Protein AF-A0A7Y3KVQ7-F1 (afdb_monomer_lite)

Structure (mmCIF, N/CA/C/O backbone):
data_AF-A0A7Y3KVQ7-F1
#
_entry.id   AF-A0A7Y3KVQ7-F1
#
loop_
_atom_site.group_PDB
_atom_site.id
_atom_site.type_symbol
_atom_site.label_atom_id
_atom_site.label_alt_id
_atom_site.label_comp_id
_atom_site.label_asym_id
_atom_site.label_entity_id
_atom_site.label_seq_id
_atom_site.pdbx_PDB_ins_code
_atom_site.Cartn_x
_atom_site.Cartn_y
_atom_site.Cartn_z
_atom_site.occupancy
_atom_site.B_iso_or_equiv
_atom_site.auth_seq_id
_atom_site.auth_comp_id
_atom_site.auth_asym_id
_atom_site.auth_atom_id
_atom_site.pdbx_PDB_model_num
ATOM 1 N N . MET A 1 1 ? 6.309 -4.904 17.776 1.00 77.06 1 MET A N 1
ATOM 2 C CA . MET A 1 1 ? 6.418 -4.646 16.329 1.00 77.06 1 MET A CA 1
ATOM 3 C C . MET A 1 1 ? 5.094 -5.042 15.694 1.00 77.06 1 MET A C 1
ATOM 5 O O . MET A 1 1 ? 4.730 -6.206 15.811 1.00 77.06 1 MET A O 1
ATOM 9 N N . LYS A 1 2 ? 4.323 -4.086 15.156 1.00 82.62 2 LYS A N 1
ATOM 10 C CA . LYS A 1 2 ? 3.100 -4.377 14.380 1.00 82.62 2 LYS A CA 1
ATOM 11 C C . LYS A 1 2 ? 3.536 -4.953 13.027 1.00 82.62 2 LYS A C 1
ATOM 13 O O . LYS A 1 2 ? 4.523 -4.478 12.476 1.00 82.62 2 LYS A O 1
ATOM 18 N N . LEU A 1 3 ? 2.857 -5.993 12.542 1.00 87.56 3 LEU A N 1
ATOM 19 C CA . LEU A 1 3 ? 3.237 -6.727 11.323 1.00 87.56 3 LEU A CA 1
ATOM 20 C C . LEU A 1 3 ? 2.065 -6.965 10.360 1.00 87.56 3 LEU A C 1
ATOM 22 O O . LEU A 1 3 ? 2.254 -7.565 9.309 1.00 87.56 3 LEU A O 1
ATOM 26 N N . GLU A 1 4 ? 0.880 -6.473 10.705 1.00 90.81 4 GLU A N 1
ATOM 27 C CA . GLU A 1 4 ? -0.331 -6.538 9.887 1.00 90.81 4 GLU A CA 1
ATOM 28 C C . GLU A 1 4 ? -0.887 -5.126 9.768 1.00 90.81 4 GLU A C 1
ATOM 30 O O . GLU A 1 4 ? -0.954 -4.424 10.780 1.00 90.81 4 GLU A O 1
ATOM 35 N N . PHE A 1 5 ? -1.239 -4.697 8.560 1.00 87.88 5 PHE A N 1
ATOM 36 C CA . PHE A 1 5 ? -1.610 -3.314 8.260 1.00 87.88 5 PHE A CA 1
ATOM 37 C C . PHE A 1 5 ? -2.801 -3.262 7.312 1.00 87.88 5 PHE A C 1
ATOM 39 O O . PHE A 1 5 ? -2.836 -3.994 6.327 1.00 87.88 5 PHE A O 1
ATOM 46 N N . ASP A 1 6 ? -3.733 -2.352 7.581 1.00 81.50 6 ASP A N 1
ATOM 47 C CA . ASP A 1 6 ? -4.828 -2.065 6.658 1.00 81.50 6 ASP A CA 1
ATOM 48 C C . ASP A 1 6 ? -4.343 -1.157 5.509 1.00 81.50 6 ASP A C 1
ATOM 50 O O . ASP A 1 6 ? -3.391 -0.388 5.686 1.00 81.50 6 ASP A O 1
ATOM 54 N N . PRO A 1 7 ? -5.010 -1.155 4.340 1.00 73.12 7 PRO A N 1
ATOM 55 C CA . PRO A 1 7 ? -4.642 -0.276 3.225 1.00 73.12 7 PRO A CA 1
ATOM 56 C C . PRO A 1 7 ? -4.696 1.226 3.553 1.00 73.12 7 PRO A C 1
ATOM 58 O O . PRO A 1 7 ? -4.077 2.017 2.856 1.00 73.12 7 PRO A O 1
ATOM 61 N N . GLU A 1 8 ? -5.432 1.623 4.598 1.00 78.12 8 GLU A N 1
ATOM 62 C CA . GLU A 1 8 ? -5.558 3.018 5.056 1.00 78.12 8 GLU A CA 1
ATOM 63 C C . GLU A 1 8 ? -4.512 3.402 6.130 1.00 78.12 8 GLU A C 1
ATOM 65 O O . GLU A 1 8 ? -4.502 4.536 6.614 1.00 78.12 8 GLU A O 1
ATOM 70 N N . ASP A 1 9 ? -3.615 2.485 6.523 1.00 82.19 9 ASP A N 1
ATOM 71 C CA . ASP A 1 9 ? -2.583 2.701 7.554 1.00 82.19 9 ASP A CA 1
ATOM 72 C C . ASP A 1 9 ? -1.388 3.560 7.064 1.00 82.19 9 ASP A C 1
ATOM 74 O O . ASP A 1 9 ? -0.227 3.303 7.399 1.00 82.19 9 ASP A O 1
ATOM 78 N N . ASP A 1 10 ? -1.657 4.643 6.332 1.00 80.75 10 ASP A N 1
ATOM 79 C CA . ASP A 1 10 ? -0.669 5.493 5.642 1.00 80.75 10 ASP A CA 1
ATOM 80 C C . ASP A 1 10 ? 0.404 6.110 6.558 1.00 80.75 10 ASP A C 1
ATOM 82 O O . ASP A 1 10 ? 1.477 6.502 6.103 1.00 80.75 10 ASP A O 1
ATOM 86 N N . GLN A 1 11 ? 0.134 6.218 7.863 1.00 85.75 11 GLN A N 1
ATOM 87 C CA . GLN A 1 11 ? 1.108 6.694 8.857 1.00 85.75 11 GLN A CA 1
ATOM 88 C C . GLN A 1 11 ? 1.735 5.559 9.670 1.00 85.75 11 GLN A C 1
ATOM 90 O O . GLN A 1 11 ? 2.915 5.624 10.019 1.00 85.75 11 GLN A O 1
ATOM 95 N N . ALA A 1 12 ? 0.959 4.522 9.992 1.00 87.62 12 ALA A N 1
ATOM 96 C CA . ALA A 1 12 ? 1.409 3.446 10.866 1.00 87.62 12 ALA A CA 1
ATOM 97 C C . ALA A 1 12 ? 2.353 2.475 10.143 1.00 87.62 12 ALA A C 1
ATOM 99 O O . ALA A 1 12 ? 3.323 2.004 10.749 1.00 87.62 12 ALA A O 1
ATOM 100 N N . PHE A 1 13 ? 2.098 2.200 8.859 1.00 92.00 13 PHE A N 1
ATOM 101 C CA . PHE A 1 13 ? 2.938 1.314 8.061 1.00 92.00 13 PHE A CA 1
ATOM 102 C C . PHE A 1 13 ? 4.348 1.885 7.835 1.00 92.00 13 PHE A C 1
ATOM 104 O O . PHE A 1 13 ? 5.299 1.193 8.199 1.00 92.00 13 PHE A O 1
ATOM 111 N N . PRO A 1 14 ? 4.551 3.133 7.353 1.00 92.06 14 PRO A N 1
ATOM 112 C CA . PRO A 1 14 ? 5.903 3.650 7.119 1.00 92.06 14 PRO A CA 1
ATOM 113 C C . PRO A 1 14 ? 6.777 3.678 8.377 1.00 92.06 14 PRO A C 1
ATOM 115 O O . PRO A 1 14 ? 7.952 3.318 8.314 1.00 92.06 14 PRO A O 1
ATOM 118 N N . ALA A 1 15 ? 6.204 4.050 9.527 1.00 91.88 15 ALA A N 1
ATOM 119 C CA . ALA A 1 15 ? 6.917 4.042 10.803 1.00 91.88 15 ALA A CA 1
ATOM 120 C C . ALA A 1 15 ? 7.324 2.617 11.216 1.00 91.88 15 ALA A C 1
ATOM 122 O O . ALA A 1 15 ? 8.488 2.369 11.523 1.00 91.88 15 ALA A O 1
ATOM 123 N N . SER A 1 16 ? 6.390 1.663 11.149 1.00 93.62 16 SER A N 1
ATOM 124 C CA . SER A 1 16 ? 6.667 0.268 11.514 1.00 93.62 16 SER A CA 1
ATOM 125 C C . SER A 1 16 ? 7.643 -0.399 10.543 1.00 93.62 16 SER A C 1
ATOM 127 O O . SER A 1 16 ? 8.499 -1.169 10.966 1.00 93.62 16 SER A O 1
ATOM 129 N N . ARG A 1 17 ? 7.559 -0.083 9.244 1.00 95.12 17 ARG A N 1
ATOM 130 C CA . ARG A 1 17 ? 8.484 -0.571 8.216 1.00 95.12 17 ARG A CA 1
ATOM 131 C C . ARG A 1 17 ? 9.921 -0.176 8.539 1.00 95.12 17 ARG A C 1
ATOM 133 O O . ARG A 1 17 ? 10.800 -1.016 8.408 1.00 95.12 17 ARG A O 1
ATOM 140 N N . LEU A 1 18 ? 10.169 1.056 8.992 1.00 94.56 18 LEU A N 1
ATOM 141 C CA . LEU A 1 18 ? 11.512 1.475 9.409 1.00 94.56 18 LEU A CA 1
ATOM 142 C C . LEU A 1 18 ? 12.030 0.633 10.582 1.00 94.56 18 LEU A C 1
ATOM 144 O O . LEU A 1 18 ? 13.131 0.100 10.498 1.00 94.56 18 LEU A O 1
ATOM 148 N N . GLU A 1 19 ? 11.217 0.434 11.624 1.00 95.25 19 GLU A N 1
ATOM 149 C CA . GLU A 1 19 ? 11.597 -0.395 12.780 1.00 95.25 19 GLU A CA 1
ATOM 150 C C . GLU A 1 19 ? 11.902 -1.850 12.385 1.00 95.25 19 GLU A C 1
ATOM 152 O O . GLU A 1 19 ? 12.874 -2.442 12.858 1.00 95.25 19 GLU A O 1
ATOM 157 N N . ILE A 1 20 ? 11.086 -2.425 11.496 1.00 95.94 20 ILE A N 1
ATOM 158 C CA . ILE A 1 20 ? 11.260 -3.786 10.976 1.00 95.94 20 ILE A CA 1
ATOM 159 C C . ILE A 1 20 ? 12.565 -3.901 10.184 1.00 95.94 20 ILE A C 1
ATOM 161 O O . ILE A 1 20 ? 13.321 -4.852 10.383 1.00 95.94 20 ILE A O 1
ATOM 165 N N . LEU A 1 21 ? 12.836 -2.945 9.293 1.00 97.12 21 LEU A N 1
ATOM 166 C CA . LEU A 1 21 ? 14.032 -2.953 8.454 1.00 97.12 21 LEU A CA 1
ATOM 167 C C . LEU A 1 21 ? 15.308 -2.726 9.271 1.00 97.12 21 LEU A C 1
ATOM 169 O O . LEU A 1 21 ? 16.321 -3.362 8.988 1.00 97.12 21 LEU A O 1
ATOM 173 N N . ASP A 1 22 ? 15.256 -1.901 10.318 1.00 96.25 22 ASP A N 1
ATOM 174 C CA . ASP A 1 22 ? 16.368 -1.737 11.258 1.00 96.25 22 ASP A CA 1
ATOM 175 C C . ASP A 1 22 ? 16.648 -3.041 12.025 1.00 96.25 22 ASP A C 1
ATOM 177 O O . ASP A 1 22 ? 17.806 -3.450 12.160 1.00 96.25 22 ASP A O 1
ATOM 181 N N . ALA A 1 23 ? 15.599 -3.736 12.482 1.00 95.75 23 ALA A N 1
ATOM 182 C CA . ALA A 1 23 ? 15.731 -5.032 13.146 1.00 95.75 23 ALA A CA 1
ATOM 183 C C . ALA A 1 23 ? 16.299 -6.109 12.204 1.00 95.75 23 ALA A C 1
ATOM 185 O O . ALA A 1 23 ? 17.211 -6.845 12.587 1.00 95.75 23 ALA A O 1
ATOM 186 N N . PHE A 1 24 ? 15.805 -6.166 10.965 1.00 97.19 24 PHE A N 1
ATOM 187 C CA . PHE A 1 24 ? 16.315 -7.056 9.925 1.00 97.19 24 PHE A CA 1
ATOM 188 C C . PHE A 1 24 ? 17.785 -6.767 9.600 1.00 97.19 24 PHE A C 1
ATOM 190 O O . PHE A 1 24 ? 18.602 -7.683 9.597 1.00 97.19 24 PHE A O 1
ATOM 197 N N . SER A 1 25 ? 18.150 -5.497 9.402 1.00 97.19 25 SER A N 1
ATOM 198 C CA . SER A 1 25 ? 19.525 -5.087 9.098 1.00 97.19 25 SER A CA 1
ATOM 199 C C . SER A 1 25 ? 20.490 -5.465 10.227 1.00 97.19 25 SER A C 1
ATOM 201 O O . SER A 1 25 ? 21.563 -6.016 9.976 1.00 97.19 25 SER A O 1
ATOM 203 N N . ALA A 1 26 ? 20.096 -5.249 11.488 1.00 96.00 26 ALA A N 1
ATOM 204 C CA . ALA A 1 26 ? 20.890 -5.649 12.647 1.00 96.00 26 ALA A CA 1
ATOM 205 C C . ALA A 1 26 ? 21.073 -7.174 12.738 1.00 96.00 26 ALA A C 1
ATOM 207 O O . ALA A 1 26 ? 22.175 -7.642 13.033 1.00 96.00 26 ALA A O 1
ATOM 208 N N . TRP A 1 27 ? 20.016 -7.945 12.463 1.00 97.38 27 TRP A N 1
ATOM 209 C CA . TRP A 1 27 ? 20.088 -9.404 12.401 1.00 97.38 27 T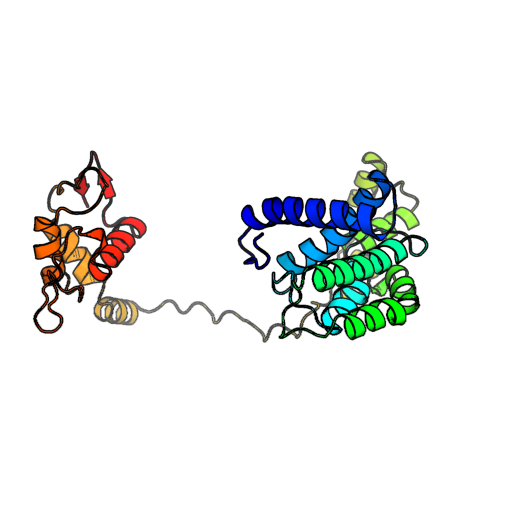RP A CA 1
ATOM 210 C C . TRP A 1 27 ? 21.008 -9.880 11.269 1.00 97.38 27 TRP A C 1
ATOM 212 O O . TRP A 1 27 ? 21.884 -10.708 11.510 1.00 97.38 27 TRP A O 1
ATOM 222 N N . PHE A 1 28 ? 20.875 -9.306 10.072 1.00 96.88 28 PHE A N 1
ATOM 223 C CA . PHE A 1 28 ? 21.635 -9.686 8.880 1.00 96.88 28 PHE A CA 1
ATOM 224 C C . PHE A 1 28 ? 23.141 -9.435 9.045 1.00 96.88 28 PHE A C 1
ATOM 226 O O . PHE A 1 28 ? 23.947 -10.311 8.745 1.00 96.88 28 PHE A O 1
ATOM 233 N N . VAL A 1 29 ? 23.536 -8.300 9.641 1.00 96.00 29 VAL A N 1
ATOM 234 C CA . VAL A 1 29 ? 24.946 -8.030 10.002 1.00 96.00 29 VAL A CA 1
ATOM 235 C C . VAL A 1 29 ? 25.515 -9.119 10.914 1.00 96.00 29 VAL A C 1
ATOM 237 O O . VAL A 1 29 ? 26.665 -9.529 10.757 1.00 96.00 29 VAL A O 1
ATOM 240 N N . GLY A 1 30 ? 24.725 -9.577 11.888 1.00 92.31 30 GLY A N 1
ATOM 241 C CA . GLY A 1 30 ? 25.137 -10.628 12.813 1.00 92.31 30 GLY A CA 1
ATOM 242 C C . GLY A 1 30 ? 25.211 -12.008 12.160 1.00 92.31 30 GLY A C 1
ATOM 243 O O . GLY A 1 30 ? 26.131 -12.763 12.465 1.00 92.31 30 GLY A O 1
ATOM 244 N N . HIS A 1 31 ? 24.260 -12.317 11.278 1.00 90.62 31 HIS A N 1
ATOM 245 C CA . HIS A 1 31 ? 24.112 -13.623 10.641 1.00 90.62 31 HIS A CA 1
ATOM 246 C C . HIS A 1 31 ? 25.133 -13.857 9.522 1.00 90.62 31 HIS A C 1
ATOM 248 O O . HIS A 1 31 ? 25.812 -14.878 9.528 1.00 90.62 31 HIS A O 1
ATOM 254 N N . ASP A 1 32 ? 25.285 -12.892 8.612 1.00 88.56 32 ASP A N 1
ATOM 255 C CA . ASP A 1 32 ? 26.128 -13.017 7.414 1.00 88.56 32 ASP A CA 1
ATOM 256 C C . ASP A 1 32 ? 27.499 -12.330 7.564 1.00 88.56 32 ASP A C 1
ATOM 258 O O . ASP A 1 32 ? 28.296 -12.287 6.628 1.00 88.56 32 ASP A O 1
ATOM 262 N N . HIS A 1 33 ? 27.805 -11.797 8.755 1.00 86.38 33 HIS A N 1
ATOM 263 C CA . HIS A 1 33 ? 29.078 -11.134 9.077 1.00 86.38 33 HIS A CA 1
ATOM 264 C C . HIS A 1 33 ? 29.474 -10.028 8.080 1.00 86.38 33 HIS A C 1
ATOM 266 O O . HIS A 1 33 ? 30.649 -9.843 7.751 1.00 86.38 33 HIS A O 1
ATOM 272 N N . CYS A 1 34 ? 28.485 -9.271 7.605 1.00 90.50 34 CYS A N 1
ATOM 273 C CA . CYS A 1 34 ? 28.653 -8.257 6.572 1.00 90.50 34 CYS A CA 1
ATOM 274 C C . CYS A 1 34 ? 28.778 -6.829 7.141 1.00 90.50 34 CYS A C 1
ATOM 276 O O . CYS A 1 34 ? 28.665 -6.579 8.345 1.00 90.50 34 CYS A O 1
ATOM 278 N N . THR A 1 35 ? 29.044 -5.855 6.266 1.00 94.12 35 THR A N 1
ATOM 279 C CA . THR A 1 35 ? 29.095 -4.441 6.663 1.00 94.12 35 THR A CA 1
ATOM 280 C C . THR A 1 35 ? 27.688 -3.870 6.846 1.00 94.12 35 THR A C 1
ATOM 282 O O . THR A 1 35 ? 26.732 -4.285 6.192 1.00 94.12 35 THR A O 1
ATOM 285 N N . LYS A 1 36 ? 27.563 -2.839 7.692 1.00 91.81 36 LYS A N 1
ATOM 286 C CA . LYS A 1 36 ? 26.288 -2.125 7.881 1.00 91.81 36 LYS A CA 1
ATOM 287 C C . LYS A 1 36 ? 25.757 -1.501 6.589 1.00 91.81 36 LYS A C 1
ATOM 289 O O . LYS A 1 36 ? 24.548 -1.413 6.423 1.00 91.81 36 LYS A O 1
ATOM 294 N N . ASP A 1 37 ? 26.636 -1.060 5.693 1.00 92.88 37 ASP A N 1
ATOM 295 C CA . ASP A 1 37 ? 26.216 -0.443 4.432 1.00 92.88 37 ASP A CA 1
ATOM 296 C C . ASP A 1 37 ? 25.662 -1.480 3.454 1.00 92.88 37 ASP A C 1
ATOM 298 O O . ASP A 1 37 ? 24.630 -1.231 2.836 1.00 92.88 37 ASP A O 1
ATOM 302 N N . HIS A 1 38 ? 26.264 -2.672 3.385 1.00 92.56 38 HIS A N 1
ATOM 303 C CA . HIS A 1 38 ? 25.689 -3.776 2.619 1.00 92.56 38 HIS A CA 1
ATOM 304 C C . HIS A 1 38 ? 24.322 -4.188 3.187 1.00 92.56 38 HIS A C 1
ATOM 306 O O . HIS A 1 38 ? 23.345 -4.268 2.448 1.00 92.56 38 HIS A O 1
ATOM 312 N N . ALA A 1 39 ? 24.218 -4.325 4.512 1.00 95.00 39 ALA A N 1
ATOM 313 C CA . ALA A 1 39 ? 22.961 -4.655 5.180 1.00 95.00 39 ALA A CA 1
ATOM 314 C C . ALA A 1 39 ? 21.845 -3.624 4.946 1.00 95.00 39 ALA A C 1
ATOM 316 O O . ALA A 1 39 ? 20.671 -3.986 4.916 1.00 95.00 39 ALA A O 1
ATOM 317 N N . LYS A 1 40 ? 22.185 -2.339 4.782 1.00 93.50 40 LYS A N 1
ATOM 318 C CA . LYS A 1 40 ? 21.216 -1.297 4.408 1.00 93.50 40 LYS A CA 1
ATOM 319 C C . LYS A 1 40 ? 20.716 -1.450 2.975 1.00 93.50 40 LYS A C 1
ATOM 321 O O . LYS A 1 40 ? 19.539 -1.201 2.746 1.00 93.50 40 LYS A O 1
ATOM 326 N N . GLY A 1 41 ? 21.583 -1.846 2.039 1.00 93.25 41 GLY A N 1
ATOM 327 C CA . GLY A 1 41 ? 21.188 -2.151 0.660 1.00 93.25 41 GLY A CA 1
ATOM 328 C C . GLY A 1 41 ? 20.153 -3.273 0.621 1.00 93.25 41 GLY A C 1
ATOM 329 O O . GLY A 1 41 ? 19.034 -3.054 0.171 1.00 93.25 41 GLY A O 1
ATOM 330 N N . VAL A 1 42 ? 20.478 -4.407 1.252 1.00 96.12 42 VAL A N 1
ATOM 331 C CA . VAL A 1 42 ? 19.583 -5.575 1.352 1.00 96.12 42 VAL A CA 1
ATOM 332 C C . VAL A 1 42 ? 18.264 -5.222 2.057 1.00 96.12 42 VAL A C 1
ATOM 334 O O . VAL A 1 42 ? 17.186 -5.619 1.621 1.00 96.12 42 VAL A O 1
ATOM 337 N N . ALA A 1 43 ? 18.310 -4.423 3.131 1.00 96.94 43 ALA A N 1
ATOM 338 C CA . ALA A 1 43 ? 17.098 -3.930 3.792 1.00 96.94 43 ALA A CA 1
ATOM 339 C C . ALA A 1 43 ? 16.263 -3.000 2.888 1.00 96.94 43 ALA A C 1
ATOM 341 O O . ALA A 1 43 ? 15.038 -2.980 2.995 1.00 96.94 43 ALA A O 1
ATOM 342 N N . GLY A 1 44 ? 16.901 -2.249 1.988 1.00 95.94 44 GLY A N 1
ATOM 343 C CA . GLY A 1 44 ? 16.227 -1.450 0.968 1.00 95.94 44 GLY A CA 1
ATOM 344 C C . GLY A 1 44 ? 15.386 -2.311 0.025 1.00 95.94 44 GLY A C 1
ATOM 345 O O . GLY A 1 44 ? 14.204 -2.015 -0.164 1.00 95.94 44 GLY A O 1
ATOM 346 N N . ASP A 1 45 ? 15.954 -3.409 -0.479 1.00 96.31 45 ASP A N 1
ATOM 347 C CA . ASP A 1 45 ? 15.259 -4.353 -1.365 1.00 96.31 45 ASP A CA 1
ATOM 348 C C . ASP A 1 45 ? 14.087 -5.047 -0.660 1.00 96.31 45 ASP A C 1
ATOM 350 O O . ASP A 1 45 ? 12.987 -5.147 -1.209 1.00 96.31 45 ASP A O 1
ATOM 354 N N . ILE A 1 46 ? 14.264 -5.435 0.607 1.00 97.94 46 ILE A N 1
ATOM 355 C CA . ILE A 1 46 ? 13.157 -5.941 1.433 1.00 97.94 46 ILE A CA 1
ATOM 356 C C . ILE A 1 46 ? 12.097 -4.882 1.665 1.00 97.94 46 ILE A C 1
ATOM 358 O O . ILE A 1 46 ? 10.903 -5.176 1.640 1.00 97.94 46 ILE A O 1
ATOM 362 N N . GLY A 1 47 ? 12.507 -3.631 1.830 1.00 97.06 47 GLY A N 1
ATOM 363 C CA . GLY A 1 47 ? 11.586 -2.520 1.930 1.00 97.06 47 GLY A CA 1
ATOM 364 C C . GLY A 1 47 ? 10.606 -2.451 0.754 1.00 97.06 47 GLY A C 1
ATOM 365 O O . GLY A 1 47 ? 9.446 -2.095 0.983 1.00 97.06 47 GLY A O 1
ATOM 366 N N . LEU A 1 48 ? 11.033 -2.794 -0.465 1.00 96.19 48 LEU A N 1
ATOM 367 C CA . LEU A 1 48 ? 10.161 -2.858 -1.645 1.00 96.19 48 LEU A CA 1
ATOM 368 C C . LEU A 1 48 ? 9.148 -4.005 -1.531 1.00 96.19 48 LEU A C 1
ATOM 370 O O . LEU A 1 48 ? 7.964 -3.800 -1.789 1.00 96.19 48 LEU A O 1
ATOM 374 N N . ALA A 1 49 ? 9.581 -5.180 -1.068 1.00 97.19 49 ALA A N 1
ATOM 375 C CA . ALA A 1 49 ? 8.700 -6.327 -0.850 1.00 97.19 49 ALA A CA 1
ATOM 376 C C . ALA A 1 49 ? 7.635 -6.050 0.225 1.00 97.19 49 ALA A C 1
ATOM 378 O O . ALA A 1 49 ? 6.473 -6.419 0.059 1.00 97.19 49 ALA A O 1
ATOM 379 N N . LEU A 1 50 ? 8.003 -5.362 1.314 1.00 97.06 50 LEU A N 1
ATOM 380 C CA . LEU A 1 50 ? 7.056 -4.977 2.367 1.00 97.06 50 LEU A CA 1
ATOM 381 C C . LEU A 1 50 ? 6.047 -3.933 1.876 1.00 97.06 50 LEU A C 1
ATOM 383 O O . LEU A 1 50 ? 4.869 -4.007 2.216 1.00 97.06 50 LEU A O 1
ATOM 387 N N . GLU A 1 51 ? 6.494 -2.970 1.068 1.00 94.75 51 GLU A N 1
ATOM 388 C CA . GLU A 1 51 ? 5.611 -1.972 0.458 1.00 94.75 51 GLU A CA 1
ATOM 389 C C . GLU A 1 51 ? 4.652 -2.614 -0.544 1.00 94.75 51 GLU A C 1
ATOM 391 O O . GLU A 1 51 ? 3.462 -2.310 -0.530 1.00 94.75 51 GLU A O 1
ATOM 396 N N . TRP A 1 52 ? 5.133 -3.556 -1.357 1.00 95.12 52 TRP A N 1
ATOM 397 C CA . TRP A 1 52 ? 4.278 -4.367 -2.216 1.00 95.12 52 TRP A CA 1
ATOM 398 C C . TRP A 1 52 ? 3.213 -5.119 -1.411 1.00 95.12 52 TRP A C 1
ATOM 400 O O . TRP A 1 52 ? 2.031 -5.048 -1.749 1.00 95.12 52 TRP A O 1
ATOM 410 N N . LYS A 1 53 ? 3.621 -5.780 -0.319 1.00 93.75 53 LYS A N 1
ATOM 411 C CA . LYS A 1 53 ? 2.720 -6.515 0.575 1.00 93.75 53 LYS A CA 1
ATOM 412 C C . LYS A 1 53 ? 1.590 -5.640 1.112 1.00 93.75 53 LYS A C 1
ATOM 414 O O . LYS A 1 53 ? 0.440 -6.063 1.114 1.00 93.75 53 LYS A O 1
ATOM 419 N N . TRP A 1 54 ? 1.920 -4.426 1.543 1.00 92.69 54 TRP A N 1
ATOM 420 C CA . TRP A 1 54 ? 0.951 -3.479 2.091 1.00 92.69 54 TRP A CA 1
ATOM 421 C C . TRP A 1 54 ? 0.073 -2.815 1.027 1.00 92.69 54 TRP A C 1
ATOM 423 O O . TRP A 1 54 ? -1.145 -2.806 1.159 1.00 92.69 54 TRP A O 1
ATOM 433 N N . ALA A 1 55 ? 0.667 -2.282 -0.040 1.00 87.25 55 ALA A N 1
ATOM 434 C CA . ALA A 1 55 ? -0.056 -1.448 -0.999 1.00 87.25 55 ALA A CA 1
ATOM 435 C C . ALA A 1 55 ? -0.785 -2.242 -2.100 1.00 87.25 55 ALA A C 1
ATOM 437 O O . ALA A 1 55 ? -1.675 -1.697 -2.754 1.00 87.25 55 ALA A O 1
ATOM 438 N N . TYR A 1 56 ? -0.395 -3.496 -2.354 1.00 85.75 56 TYR A N 1
ATOM 439 C CA . TYR A 1 56 ? -0.906 -4.290 -3.481 1.00 85.75 56 TYR A CA 1
ATOM 440 C C . TYR A 1 56 ? -1.400 -5.692 -3.097 1.00 85.75 56 TYR A C 1
ATOM 442 O O . TYR A 1 56 ? -1.968 -6.365 -3.956 1.00 85.75 56 TYR A O 1
ATOM 450 N N . GLN A 1 57 ? -1.180 -6.139 -1.859 1.00 88.69 57 GLN A N 1
ATOM 451 C CA . GLN A 1 57 ? -1.595 -7.457 -1.369 1.00 88.69 57 GLN A CA 1
ATOM 452 C C . GLN A 1 57 ? -2.363 -7.331 -0.042 1.00 88.69 57 GLN A C 1
ATOM 454 O O . GLN A 1 57 ? -3.214 -6.458 0.104 1.00 88.69 57 GLN A O 1
ATOM 459 N N . ASP A 1 58 ? -2.114 -8.242 0.894 1.00 86.31 58 ASP A N 1
ATOM 460 C CA . ASP A 1 58 ? -2.886 -8.481 2.112 1.00 86.31 58 ASP A CA 1
ATOM 461 C C . ASP A 1 58 ? -2.480 -7.621 3.324 1.00 86.31 58 ASP A C 1
ATOM 463 O O . ASP A 1 58 ? -3.162 -7.662 4.346 1.00 86.31 58 ASP A O 1
ATOM 467 N N . GLY A 1 59 ? -1.372 -6.876 3.250 1.00 88.25 59 GLY A N 1
ATOM 468 C CA . GLY A 1 59 ? -0.841 -6.102 4.377 1.00 88.25 59 GLY A CA 1
ATOM 469 C C . GLY A 1 59 ? -0.282 -6.928 5.542 1.00 88.25 59 GLY A C 1
ATOM 470 O O . GLY A 1 59 ? 0.153 -6.349 6.541 1.00 88.25 59 GLY A O 1
ATOM 471 N N . ASN A 1 60 ? -0.227 -8.256 5.421 1.00 92.75 60 ASN A N 1
ATOM 472 C CA . ASN A 1 60 ? 0.330 -9.178 6.399 1.00 92.75 60 ASN A CA 1
ATOM 473 C C . ASN A 1 60 ? 1.795 -9.516 6.066 1.00 92.75 60 ASN A C 1
ATOM 475 O O . ASN A 1 60 ? 2.135 -10.274 5.147 1.00 92.75 60 ASN A O 1
ATOM 479 N N . LEU A 1 61 ? 2.710 -8.957 6.857 1.00 94.56 61 LEU A N 1
ATOM 480 C CA . LEU A 1 61 ? 4.147 -9.081 6.621 1.00 94.56 61 LEU A CA 1
ATOM 481 C C . LEU A 1 61 ? 4.717 -10.441 7.060 1.00 94.56 61 LEU A C 1
ATOM 483 O O . LEU A 1 61 ? 5.843 -10.767 6.678 1.00 94.56 61 LEU A O 1
ATOM 487 N N . THR A 1 62 ? 3.960 -11.246 7.814 1.00 93.25 62 THR A N 1
ATOM 488 C CA . THR A 1 62 ? 4.384 -12.566 8.315 1.00 93.25 62 THR A CA 1
ATOM 489 C C . THR A 1 62 ? 3.757 -13.743 7.580 1.00 93.25 62 THR A C 1
ATOM 491 O O . THR A 1 62 ? 4.285 -14.854 7.646 1.00 93.25 62 THR A O 1
ATOM 494 N N . TRP A 1 63 ? 2.654 -13.526 6.867 1.00 94.00 63 TRP A N 1
ATOM 495 C CA . TRP A 1 63 ? 1.983 -14.561 6.091 1.00 94.00 63 TRP A CA 1
ATOM 496 C C . TRP A 1 63 ? 2.505 -14.599 4.651 1.00 94.00 63 TRP A C 1
ATOM 498 O O . TRP A 1 63 ? 2.338 -13.661 3.874 1.00 94.00 63 TRP A O 1
ATOM 508 N N . TRP A 1 64 ? 3.179 -15.686 4.276 1.00 96.88 64 TRP A N 1
ATOM 509 C CA . TRP A 1 64 ? 3.778 -15.852 2.952 1.00 96.88 64 TRP A CA 1
ATOM 510 C C . TRP A 1 64 ? 3.417 -17.203 2.350 1.00 96.88 64 TRP A C 1
ATOM 512 O O . TRP A 1 64 ? 3.385 -18.223 3.035 1.00 96.88 64 TRP A O 1
ATOM 522 N N . GLN A 1 65 ? 3.170 -17.196 1.046 1.00 93.56 65 GLN A N 1
ATOM 523 C CA . GLN A 1 65 ? 2.946 -18.380 0.231 1.00 93.56 65 GLN A CA 1
ATOM 524 C C . GLN A 1 65 ? 3.884 -18.332 -0.974 1.00 93.56 65 GLN A C 1
ATOM 526 O O . GLN A 1 65 ? 4.373 -17.267 -1.350 1.00 93.56 65 GLN A O 1
ATOM 531 N N . VAL A 1 66 ? 4.104 -19.481 -1.612 1.00 94.44 66 VAL A N 1
ATOM 532 C CA . VAL A 1 66 ? 4.912 -19.559 -2.843 1.00 94.44 66 VAL A CA 1
ATOM 533 C C . VAL A 1 66 ? 4.311 -18.696 -3.957 1.00 94.44 66 VAL A C 1
ATOM 535 O O . VAL A 1 66 ? 5.053 -18.034 -4.674 1.00 94.44 66 VAL A O 1
ATOM 538 N N . SER A 1 67 ? 2.980 -18.618 -4.044 1.00 92.31 67 SER A N 1
ATOM 539 C CA . SER A 1 67 ? 2.273 -17.706 -4.953 1.00 92.31 67 SER A CA 1
ATOM 540 C C . SER A 1 67 ? 2.681 -16.247 -4.745 1.00 92.31 67 SER A C 1
ATOM 542 O O . SER A 1 67 ? 2.941 -15.554 -5.717 1.00 92.31 67 SER A O 1
ATOM 544 N N . HIS A 1 68 ? 2.844 -15.790 -3.500 1.00 95.75 68 HIS A N 1
ATOM 545 C CA . HIS A 1 68 ? 3.309 -14.427 -3.224 1.00 95.75 68 HIS A CA 1
ATOM 546 C C . HIS A 1 68 ? 4.746 -14.190 -3.699 1.00 95.75 68 HIS A C 1
ATOM 548 O O . HIS A 1 68 ? 5.054 -13.106 -4.184 1.00 95.75 68 HIS A O 1
ATOM 554 N N . VAL A 1 69 ? 5.625 -15.189 -3.578 1.00 97.25 69 VAL A N 1
ATOM 555 C CA . VAL A 1 69 ? 7.001 -15.098 -4.094 1.00 97.25 69 VAL A CA 1
ATOM 556 C C . VAL A 1 69 ? 6.984 -14.978 -5.619 1.00 97.25 69 VAL A C 1
ATOM 558 O O . VAL A 1 69 ? 7.644 -14.100 -6.172 1.00 97.25 69 VAL A O 1
ATOM 561 N N . MET A 1 70 ? 6.188 -15.816 -6.289 1.00 95.00 70 MET A N 1
ATOM 562 C CA . MET A 1 70 ? 6.014 -15.779 -7.742 1.00 95.00 70 MET A CA 1
ATOM 563 C C . MET A 1 70 ? 5.427 -14.446 -8.210 1.00 95.00 70 MET A C 1
ATOM 565 O O . MET A 1 70 ? 5.985 -13.826 -9.107 1.00 95.00 70 MET A O 1
ATOM 569 N N . ASP A 1 71 ? 4.353 -13.970 -7.583 1.00 94.44 71 ASP A N 1
ATOM 570 C CA . ASP A 1 71 ? 3.697 -12.714 -7.950 1.00 94.44 71 ASP A CA 1
ATOM 571 C C . ASP A 1 71 ? 4.624 -11.510 -7.740 1.00 94.44 71 ASP A C 1
ATOM 573 O O . ASP A 1 71 ? 4.692 -10.609 -8.579 1.00 94.44 71 ASP A O 1
ATOM 577 N N . TYR A 1 72 ? 5.378 -11.484 -6.639 1.00 96.31 72 TYR A N 1
ATOM 578 C CA . TYR A 1 72 ? 6.333 -10.411 -6.386 1.00 96.31 72 TYR A CA 1
ATOM 579 C C . TYR A 1 72 ? 7.454 -10.401 -7.432 1.00 96.31 72 TYR A C 1
ATOM 581 O O . TYR A 1 72 ? 7.675 -9.380 -8.088 1.00 96.31 72 TYR A O 1
ATOM 589 N N . LEU A 1 73 ? 8.134 -11.537 -7.624 1.00 95.94 73 LEU A N 1
ATOM 590 C CA . LEU A 1 73 ? 9.309 -11.622 -8.491 1.00 95.94 73 LEU A CA 1
ATOM 591 C C . LEU A 1 73 ? 8.951 -11.602 -9.979 1.00 95.94 73 LEU A C 1
ATOM 593 O O . LEU A 1 73 ? 9.613 -10.917 -10.746 1.00 95.94 73 LEU A O 1
ATOM 597 N N . LEU A 1 74 ? 7.920 -12.321 -10.417 1.00 95.00 74 LEU A N 1
ATOM 598 C CA . LEU A 1 74 ? 7.637 -12.510 -11.844 1.00 95.00 74 LEU A CA 1
ATOM 599 C C . LEU A 1 74 ? 6.631 -11.513 -12.419 1.00 95.00 74 LEU A C 1
ATOM 601 O O . LEU A 1 74 ? 6.594 -11.357 -13.642 1.00 95.00 74 LEU A O 1
ATOM 605 N N . GLU A 1 75 ? 5.843 -10.841 -11.575 1.00 91.00 75 GLU A N 1
ATOM 606 C CA . GLU A 1 75 ? 4.793 -9.919 -12.021 1.00 91.00 75 GLU A CA 1
ATOM 607 C C . GLU A 1 75 ? 5.028 -8.486 -11.529 1.00 91.00 75 GLU A C 1
ATOM 609 O O . GLU A 1 75 ? 5.116 -7.559 -12.339 1.00 91.00 75 GLU A O 1
ATOM 614 N N . TRP A 1 76 ? 5.169 -8.261 -10.219 1.00 93.75 76 TRP A N 1
ATOM 615 C CA . TRP A 1 76 ? 5.289 -6.899 -9.689 1.00 93.75 76 TRP A CA 1
ATOM 616 C C . TRP A 1 76 ? 6.654 -6.265 -9.980 1.00 93.75 76 TRP A C 1
ATOM 618 O O . TRP A 1 76 ? 6.698 -5.151 -10.513 1.00 93.75 76 TRP A O 1
ATOM 628 N N . CYS A 1 77 ? 7.757 -6.963 -9.692 1.00 93.38 77 CYS A N 1
ATOM 629 C CA . CYS A 1 77 ? 9.114 -6.453 -9.909 1.00 93.38 77 CYS A CA 1
ATOM 630 C C . CYS A 1 77 ? 9.370 -6.051 -11.379 1.00 93.38 77 CYS A C 1
ATOM 632 O O . CYS A 1 77 ? 9.716 -4.888 -11.610 1.00 93.38 77 CYS A O 1
ATOM 634 N N . PRO A 1 78 ? 9.115 -6.903 -12.396 1.00 91.44 78 PRO A N 1
ATOM 635 C CA . PRO A 1 78 ? 9.309 -6.557 -13.808 1.00 91.44 78 PRO A CA 1
ATOM 636 C C . PRO A 1 78 ? 8.487 -5.352 -14.253 1.00 91.44 78 PRO A C 1
ATOM 638 O O . PRO A 1 78 ? 8.959 -4.515 -15.036 1.00 91.44 78 PRO A O 1
ATOM 641 N N . ARG A 1 79 ? 7.269 -5.241 -13.709 1.00 88.94 79 ARG A N 1
ATOM 642 C CA . ARG A 1 79 ? 6.318 -4.178 -14.022 1.00 88.94 79 ARG A CA 1
ATOM 643 C C . ARG A 1 79 ? 6.688 -2.840 -13.388 1.00 88.94 79 ARG A C 1
ATOM 645 O O . ARG A 1 79 ? 6.419 -1.802 -13.998 1.00 88.94 79 ARG A O 1
ATOM 652 N N . LYS A 1 80 ? 7.236 -2.841 -12.169 1.00 87.50 80 LYS A N 1
ATOM 653 C CA . LYS A 1 80 ? 7.400 -1.638 -11.333 1.00 87.50 80 LYS A CA 1
ATOM 654 C C . LYS A 1 80 ? 8.841 -1.173 -11.163 1.00 87.50 80 LYS A C 1
ATOM 656 O O . LYS A 1 80 ? 9.046 0.027 -11.011 1.00 87.50 80 LYS A O 1
ATOM 661 N N . LEU A 1 81 ? 9.818 -2.075 -11.193 1.00 87.56 81 LEU A N 1
ATOM 662 C CA . LEU A 1 81 ? 11.212 -1.748 -10.903 1.00 87.56 81 LEU A CA 1
ATOM 663 C C . LEU A 1 81 ? 12.017 -1.507 -12.183 1.00 87.56 81 LEU A C 1
ATOM 665 O O . LEU A 1 81 ? 11.922 -2.253 -13.161 1.00 87.56 81 LEU A O 1
ATOM 669 N N . SER A 1 82 ? 12.860 -0.477 -12.151 1.00 81.62 82 SER A N 1
ATOM 670 C CA . SER A 1 82 ? 13.793 -0.110 -13.225 1.00 81.62 82 SER A CA 1
ATOM 671 C C . SER A 1 82 ? 15.224 -0.521 -12.869 1.00 81.62 82 SER A C 1
ATOM 673 O O . SER A 1 82 ? 16.140 0.293 -12.900 1.00 81.62 82 SER A O 1
ATOM 675 N N . VAL A 1 83 ? 15.400 -1.787 -12.487 1.00 83.44 83 VAL A N 1
ATOM 676 C CA . VAL A 1 83 ? 16.711 -2.397 -12.209 1.00 83.44 83 VAL A CA 1
ATOM 677 C C . VAL A 1 83 ? 17.150 -3.202 -13.429 1.00 83.44 83 VAL A C 1
ATOM 679 O O . VAL A 1 83 ? 16.313 -3.799 -14.111 1.00 83.44 83 VAL A O 1
ATOM 682 N N . SER A 1 84 ? 18.450 -3.196 -13.735 1.00 79.62 84 SER A N 1
ATOM 683 C CA . SER A 1 84 ? 18.971 -3.972 -14.862 1.00 79.62 84 SER A CA 1
ATOM 684 C C . SER A 1 84 ? 18.877 -5.482 -14.580 1.00 79.62 84 SER A C 1
ATOM 686 O O . SER A 1 84 ? 19.066 -5.893 -13.433 1.00 79.62 84 SER A O 1
ATOM 688 N N . PRO A 1 85 ? 18.642 -6.336 -15.594 1.00 78.38 85 PRO A N 1
ATOM 689 C CA . PRO A 1 85 ? 18.563 -7.788 -15.396 1.00 78.38 85 PRO A CA 1
ATOM 690 C C . PRO A 1 85 ? 19.821 -8.409 -14.773 1.00 78.38 85 PRO A C 1
ATOM 692 O O . PRO A 1 85 ? 19.745 -9.411 -14.077 1.00 78.38 85 PRO A O 1
ATOM 695 N N . ASN A 1 86 ? 20.985 -7.786 -14.975 1.00 77.62 86 ASN A N 1
ATOM 696 C CA . ASN A 1 86 ? 22.257 -8.258 -14.422 1.00 77.62 86 ASN A CA 1
ATOM 697 C C . ASN A 1 86 ? 22.426 -7.934 -12.927 1.00 77.62 86 ASN A C 1
ATOM 699 O O . ASN A 1 86 ? 23.388 -8.386 -12.318 1.00 77.62 86 ASN A O 1
ATOM 703 N N . GLN A 1 87 ? 21.549 -7.100 -12.367 1.00 83.69 87 GLN A N 1
ATOM 704 C CA . GLN A 1 87 ? 21.605 -6.612 -10.985 1.00 83.69 87 GLN A CA 1
ATOM 705 C C . GLN A 1 87 ? 20.324 -6.926 -10.208 1.00 83.69 87 GLN A C 1
ATOM 707 O O . GLN A 1 87 ? 20.250 -6.658 -9.016 1.00 83.69 87 GLN A O 1
ATOM 712 N N . CYS A 1 88 ? 19.287 -7.459 -10.861 1.00 90.50 88 CYS A N 1
ATOM 713 C CA . CYS A 1 88 ? 18.016 -7.714 -10.191 1.00 90.50 88 CYS A CA 1
ATOM 714 C C . CYS A 1 88 ? 18.087 -8.893 -9.217 1.00 90.50 88 CYS A C 1
ATOM 716 O O . CYS A 1 88 ? 17.240 -8.978 -8.335 1.00 90.50 88 CYS A O 1
ATOM 718 N N . ASP A 1 89 ? 19.078 -9.781 -9.356 1.00 93.12 89 ASP A N 1
ATOM 719 C CA . ASP A 1 89 ? 19.198 -10.976 -8.519 1.00 93.12 89 ASP A CA 1
ATOM 720 C C . ASP A 1 89 ? 19.373 -10.654 -7.026 1.00 93.12 89 ASP A C 1
ATOM 722 O O . ASP A 1 89 ? 18.843 -11.383 -6.189 1.00 93.12 89 ASP A O 1
ATOM 726 N N . ASP A 1 90 ? 19.979 -9.508 -6.696 1.00 93.38 90 ASP A N 1
ATOM 727 C CA . ASP A 1 90 ? 20.122 -9.014 -5.320 1.00 93.38 90 ASP A CA 1
ATOM 728 C C . ASP A 1 90 ? 18.758 -8.916 -4.602 1.00 93.38 90 ASP A C 1
ATOM 730 O O . ASP A 1 90 ? 18.638 -9.251 -3.424 1.00 93.38 90 ASP A O 1
ATOM 734 N N . ILE A 1 91 ? 17.687 -8.559 -5.326 1.00 95.81 91 ILE A N 1
ATOM 735 C CA . ILE A 1 91 ? 16.318 -8.465 -4.786 1.00 95.81 91 ILE A CA 1
ATOM 736 C C . ILE A 1 91 ? 15.800 -9.848 -4.369 1.00 95.81 91 ILE A C 1
ATOM 738 O O . ILE A 1 91 ? 15.128 -9.999 -3.344 1.00 95.81 91 ILE A O 1
ATOM 742 N N . ARG A 1 92 ? 16.097 -10.869 -5.178 1.00 96.50 92 ARG A N 1
ATOM 743 C CA . ARG A 1 92 ? 15.714 -12.259 -4.916 1.00 96.50 92 ARG A CA 1
ATOM 744 C C . ARG A 1 92 ? 16.508 -12.807 -3.730 1.00 96.50 92 ARG A C 1
ATOM 746 O O . ARG A 1 92 ? 15.915 -13.410 -2.837 1.00 96.50 92 ARG A O 1
ATOM 753 N N . GLU A 1 93 ? 17.816 -12.555 -3.680 1.00 95.88 93 GLU A N 1
ATOM 754 C CA . GLU A 1 93 ? 18.667 -12.949 -2.549 1.00 95.88 93 GLU A CA 1
ATOM 755 C C . GLU A 1 93 ? 18.207 -12.302 -1.243 1.00 95.88 93 GLU A C 1
ATOM 757 O O . GLU A 1 93 ? 18.035 -12.998 -0.236 1.00 95.88 93 GLU A O 1
ATOM 762 N N . ALA A 1 94 ? 17.911 -11.000 -1.274 1.00 97.25 94 ALA A N 1
ATOM 763 C CA . ALA A 1 94 ? 17.369 -10.274 -0.136 1.00 97.25 94 ALA A CA 1
ATOM 764 C C . ALA A 1 94 ? 16.119 -10.972 0.416 1.00 97.25 94 ALA A C 1
ATOM 766 O O . ALA A 1 94 ? 16.044 -11.222 1.623 1.00 97.25 94 ALA A O 1
ATOM 767 N N . LEU A 1 95 ? 15.180 -11.366 -0.455 1.00 97.94 95 LEU A N 1
ATOM 768 C CA . LEU A 1 95 ? 13.953 -12.070 -0.066 1.00 97.94 95 LEU A CA 1
ATOM 769 C C . LEU A 1 95 ? 14.239 -13.397 0.658 1.00 97.94 95 LEU A C 1
ATOM 771 O O . LEU A 1 95 ? 13.581 -13.715 1.651 1.00 97.94 95 LEU A O 1
ATOM 775 N N . GLY A 1 96 ? 15.270 -14.131 0.232 1.00 97.75 96 GLY A N 1
ATOM 776 C CA . GLY A 1 96 ? 15.750 -15.319 0.938 1.00 97.75 96 GLY A CA 1
ATOM 777 C C . GLY A 1 96 ? 16.244 -15.008 2.356 1.00 97.75 96 GLY A C 1
ATOM 778 O O . GLY A 1 96 ? 15.874 -15.694 3.313 1.00 97.75 96 GLY A O 1
ATOM 779 N N . HIS A 1 97 ? 17.030 -13.942 2.534 1.00 98.19 97 HIS A N 1
ATOM 780 C CA . HIS A 1 97 ? 17.472 -13.503 3.866 1.00 98.19 97 HIS A CA 1
ATOM 781 C C . HIS A 1 97 ? 16.307 -13.049 4.748 1.00 98.19 97 HIS A C 1
ATOM 783 O O . HIS A 1 97 ? 16.294 -13.333 5.946 1.00 98.19 97 HIS A O 1
ATOM 789 N N . TRP A 1 98 ? 15.296 -12.403 4.170 1.00 98.19 98 TRP A N 1
ATOM 790 C CA . TRP A 1 98 ? 14.087 -12.015 4.890 1.00 98.19 98 TRP A CA 1
ATOM 791 C C . TRP A 1 98 ? 13.312 -13.214 5.440 1.00 98.19 98 TRP A C 1
ATOM 793 O O . TRP A 1 98 ? 12.907 -13.202 6.604 1.00 98.19 98 TRP A O 1
ATOM 803 N N . PHE A 1 99 ? 13.155 -14.289 4.664 1.00 98.44 99 PHE A N 1
ATOM 804 C CA . PHE A 1 99 ? 12.491 -15.496 5.163 1.00 98.44 99 PHE A CA 1
ATOM 805 C C . PHE A 1 99 ? 13.272 -16.175 6.289 1.00 98.44 99 PHE A C 1
ATOM 807 O O . PHE A 1 99 ? 12.667 -16.580 7.282 1.00 98.44 99 PHE A O 1
ATOM 814 N N . ARG A 1 100 ? 14.609 -16.205 6.207 1.00 98.06 100 ARG A N 1
ATOM 815 C CA . ARG A 1 100 ? 15.462 -16.688 7.309 1.00 98.06 100 ARG A CA 1
ATOM 816 C C . ARG A 1 100 ? 15.336 -15.821 8.563 1.00 98.06 100 ARG A C 1
ATOM 818 O O . ARG A 1 100 ? 15.307 -16.357 9.667 1.00 98.06 100 ARG A O 1
ATOM 825 N N . PHE A 1 101 ? 15.222 -14.502 8.409 1.00 97.38 101 PHE A N 1
ATOM 826 C CA . PHE A 1 101 ? 14.976 -13.590 9.525 1.00 97.38 101 PHE A CA 1
ATOM 827 C C . PHE A 1 101 ? 13.636 -13.875 10.211 1.00 97.38 101 PHE A C 1
ATOM 829 O O . PHE A 1 101 ? 13.584 -14.000 11.438 1.00 97.38 101 PHE A O 1
ATOM 836 N N . LEU A 1 102 ? 12.558 -14.007 9.431 1.00 96.81 102 LEU A N 1
ATOM 837 C CA . LEU A 1 102 ? 11.236 -14.299 9.978 1.00 96.81 102 LEU A CA 1
ATOM 838 C C . LEU A 1 102 ? 11.205 -15.655 10.691 1.00 96.81 102 LEU A C 1
ATOM 840 O O . LEU A 1 102 ? 10.619 -15.755 11.768 1.00 96.81 102 LEU A O 1
ATOM 844 N N . ASP A 1 103 ? 11.856 -16.677 10.137 1.00 97.00 103 ASP A N 1
ATOM 845 C CA . ASP A 1 103 ? 11.939 -18.000 10.759 1.00 97.00 103 ASP A CA 1
ATOM 846 C C . ASP A 1 103 ? 12.766 -17.989 12.053 1.00 97.00 103 ASP A C 1
ATOM 848 O O . ASP A 1 103 ? 12.297 -18.448 13.099 1.00 97.00 103 ASP A O 1
ATOM 852 N N . ALA A 1 104 ? 13.942 -17.350 12.039 1.00 96.12 104 ALA A N 1
ATOM 853 C CA . ALA A 1 104 ? 14.783 -17.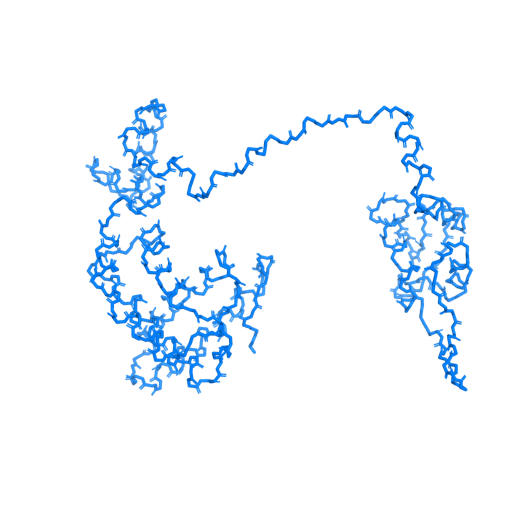197 13.226 1.00 96.12 104 ALA A CA 1
ATOM 854 C C . ALA A 1 104 ? 14.050 -16.471 14.368 1.00 96.12 104 ALA A C 1
ATOM 856 O O . ALA A 1 104 ? 14.223 -16.805 15.543 1.00 96.12 104 ALA A O 1
ATOM 857 N N . GLY A 1 105 ? 13.203 -15.496 14.026 1.00 94.19 105 GLY A N 1
ATOM 858 C CA . GLY A 1 105 ? 12.341 -14.786 14.968 1.00 94.19 105 GLY A CA 1
ATOM 859 C C . GLY A 1 105 ? 11.056 -15.529 15.354 1.00 94.19 105 GLY A C 1
ATOM 860 O O . GLY A 1 105 ? 10.317 -15.025 16.199 1.00 94.19 105 GLY A O 1
ATOM 861 N N . LYS A 1 106 ? 10.766 -16.693 14.751 1.00 93.81 106 LYS A N 1
ATOM 862 C CA . LYS A 1 106 ? 9.471 -17.400 14.832 1.00 93.81 106 LYS A CA 1
ATOM 863 C C . LYS A 1 106 ?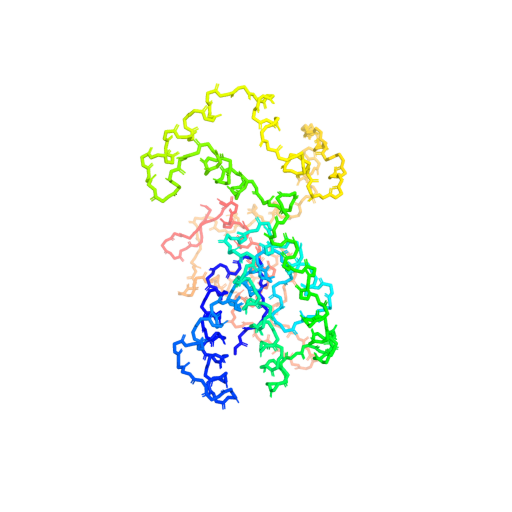 8.282 -16.485 14.530 1.00 93.81 106 LYS A C 1
ATOM 865 O O . LYS A 1 106 ? 7.251 -16.539 15.197 1.00 93.81 106 LYS A O 1
ATOM 870 N N . LEU A 1 107 ? 8.468 -15.605 13.552 1.00 94.38 107 LEU A N 1
ATOM 871 C CA . LEU A 1 107 ? 7.498 -14.598 13.145 1.00 94.38 107 LEU A CA 1
ATOM 872 C C . LEU A 1 107 ? 6.600 -15.085 12.010 1.00 94.38 107 LEU A C 1
ATOM 874 O O . LEU A 1 107 ? 5.529 -14.515 11.852 1.00 94.38 107 LEU A O 1
ATOM 878 N N . LEU A 1 108 ? 7.005 -16.101 11.237 1.00 93.25 108 LEU A N 1
ATOM 879 C CA . LEU A 1 108 ? 6.181 -16.657 10.158 1.00 93.25 108 LEU A CA 1
ATOM 880 C C . LEU A 1 108 ? 4.834 -17.160 10.691 1.00 93.25 108 LEU A C 1
ATOM 882 O O . LEU A 1 108 ? 4.772 -17.888 11.683 1.00 93.25 108 LEU A O 1
ATOM 886 N N . SER A 1 109 ? 3.757 -16.778 10.004 1.00 90.81 109 SER A N 1
ATOM 887 C CA . SER A 1 109 ? 2.412 -17.246 10.336 1.00 90.81 109 SER A CA 1
ATOM 888 C C . SER A 1 109 ? 2.279 -18.752 10.088 1.00 90.81 109 SER A C 1
ATOM 890 O O . SER A 1 109 ? 2.742 -19.263 9.069 1.00 90.81 109 SER A O 1
ATOM 892 N N . ALA A 1 110 ? 1.586 -19.452 10.992 1.00 87.00 110 ALA A N 1
ATOM 893 C CA . ALA A 1 110 ? 1.295 -20.881 10.861 1.00 87.00 110 ALA A CA 1
ATOM 894 C C . ALA A 1 110 ? 0.365 -21.206 9.675 1.00 87.00 110 ALA A C 1
ATOM 896 O O . ALA A 1 110 ? 0.375 -22.334 9.191 1.00 87.00 110 ALA A O 1
ATOM 897 N N . ASP A 1 111 ? -0.403 -20.222 9.199 1.00 87.31 111 ASP A N 1
ATOM 898 C CA . ASP A 1 111 ? -1.283 -20.351 8.031 1.00 87.31 111 ASP A CA 1
ATOM 899 C C . ASP A 1 111 ? -0.534 -20.126 6.698 1.00 87.31 111 ASP A C 1
ATOM 901 O O . ASP A 1 111 ? -1.124 -20.206 5.616 1.00 87.31 111 ASP A O 1
ATOM 905 N N . GLY A 1 112 ? 0.758 -19.779 6.760 1.00 89.69 112 GLY A N 1
ATOM 906 C CA . GLY A 1 112 ? 1.642 -19.616 5.606 1.00 89.69 112 GLY A CA 1
ATOM 907 C C . GLY A 1 112 ? 2.358 -20.910 5.217 1.00 89.69 112 GLY A C 1
ATOM 908 O O . GLY A 1 112 ? 2.242 -21.944 5.874 1.00 89.69 112 GLY A O 1
ATOM 909 N N . HIS A 1 113 ? 3.135 -20.857 4.135 1.00 95.12 113 HIS A N 1
ATOM 910 C CA . HIS A 1 113 ? 4.022 -21.962 3.778 1.00 95.12 113 HIS A CA 1
ATOM 911 C C . HIS A 1 113 ? 5.280 -21.985 4.667 1.00 95.12 113 HIS A C 1
ATOM 913 O O . HIS A 1 113 ? 5.768 -20.923 5.061 1.00 95.12 113 HIS A O 1
ATOM 919 N N . PRO A 1 114 ? 5.835 -23.179 4.964 1.00 94.12 114 PRO A N 1
ATOM 920 C CA . PRO A 1 114 ? 7.070 -23.311 5.735 1.00 94.12 114 PRO A CA 1
ATOM 921 C C . PRO A 1 114 ? 8.249 -22.581 5.085 1.00 94.12 114 PRO A C 1
ATOM 923 O O . PRO A 1 114 ? 8.329 -22.519 3.856 1.00 94.12 114 PRO A O 1
ATOM 926 N N . VAL A 1 115 ? 9.199 -22.115 5.905 1.00 97.69 115 VAL A N 1
ATOM 927 C CA . VAL A 1 115 ? 10.382 -21.369 5.438 1.00 97.69 115 VAL A CA 1
ATOM 928 C C . VAL A 1 115 ? 11.137 -22.099 4.326 1.00 97.69 115 VAL A C 1
ATOM 930 O O . VAL A 1 115 ? 11.462 -21.480 3.320 1.00 97.69 115 VAL A O 1
ATOM 933 N N . GLU A 1 116 ? 11.325 -23.417 4.443 1.00 97.12 116 GLU A N 1
ATOM 934 C CA . GLU A 1 116 ? 12.041 -24.223 3.444 1.00 97.12 116 GLU A CA 1
ATOM 935 C C . GLU A 1 116 ? 11.376 -24.150 2.064 1.00 97.12 116 GLU A C 1
ATOM 937 O O . GLU A 1 116 ? 12.043 -23.960 1.056 1.00 97.12 116 GLU A O 1
ATOM 942 N N . MET A 1 117 ? 10.041 -24.190 2.015 1.00 97.12 117 MET A N 1
ATOM 943 C CA . MET A 1 117 ? 9.301 -24.104 0.755 1.00 97.12 117 MET A CA 1
ATOM 944 C C . MET A 1 117 ? 9.399 -22.708 0.124 1.00 97.12 117 MET A C 1
ATOM 946 O O . MET A 1 117 ? 9.411 -22.574 -1.099 1.00 97.12 117 MET A O 1
ATOM 950 N N . LEU A 1 118 ? 9.458 -21.659 0.948 1.00 97.56 118 LEU A N 1
ATOM 951 C CA . LEU A 1 118 ? 9.648 -20.289 0.474 1.00 97.56 118 LEU A CA 1
ATOM 952 C C . LEU A 1 118 ? 11.074 -20.078 -0.053 1.00 97.56 118 LEU A C 1
ATOM 954 O O . LEU A 1 118 ? 11.243 -19.452 -1.096 1.00 97.56 118 LEU A O 1
ATOM 958 N N . LEU A 1 119 ? 12.082 -20.623 0.632 1.00 98.00 119 LEU A N 1
ATOM 959 C CA . LEU A 1 119 ? 13.481 -20.579 0.199 1.00 98.00 119 LEU A CA 1
ATOM 960 C C . LEU A 1 119 ? 13.699 -21.363 -1.100 1.00 98.00 119 LEU A C 1
ATOM 962 O O . LEU A 1 119 ? 14.334 -20.842 -2.014 1.00 98.00 119 LEU A O 1
ATOM 966 N N . ASP A 1 120 ? 13.107 -22.553 -1.225 1.00 96.75 120 ASP A N 1
ATOM 967 C CA . ASP A 1 120 ? 13.140 -23.339 -2.462 1.00 96.75 120 ASP A CA 1
ATOM 968 C C . ASP A 1 120 ? 12.529 -22.558 -3.633 1.00 96.75 120 ASP A C 1
ATOM 970 O O . ASP A 1 120 ? 13.104 -22.514 -4.720 1.00 96.75 120 ASP A O 1
ATOM 974 N N . ALA A 1 121 ? 11.392 -21.886 -3.418 1.00 96.44 121 ALA A N 1
ATOM 975 C CA . ALA A 1 121 ? 10.782 -21.044 -4.445 1.00 96.44 121 ALA A CA 1
ATOM 976 C C . ALA A 1 121 ? 11.690 -19.869 -4.845 1.00 96.44 121 ALA A C 1
ATOM 978 O O . ALA A 1 121 ? 11.836 -19.585 -6.031 1.00 96.44 121 ALA A O 1
ATOM 979 N N . VAL A 1 122 ? 12.334 -19.209 -3.879 1.00 97.06 122 VAL A N 1
ATOM 980 C CA . VAL A 1 122 ? 13.291 -18.123 -4.142 1.00 97.06 122 VAL A CA 1
ATOM 981 C C . VAL A 1 122 ? 14.481 -18.603 -4.977 1.00 97.06 122 VAL A C 1
ATOM 983 O O . VAL A 1 122 ? 14.959 -17.850 -5.821 1.00 97.06 122 VAL A O 1
ATOM 986 N N . GLU A 1 123 ? 14.969 -19.828 -4.789 1.00 95.94 123 GLU A N 1
ATOM 987 C CA . GLU A 1 123 ? 16.081 -20.355 -5.592 1.00 95.94 123 GLU A CA 1
ATOM 988 C C . GLU A 1 123 ? 15.644 -20.838 -6.979 1.00 95.94 123 GLU A C 1
ATOM 990 O O . GLU A 1 123 ? 16.292 -20.509 -7.973 1.00 95.94 123 GLU A O 1
ATOM 995 N N . VAL A 1 124 ? 14.527 -21.566 -7.075 1.00 95.69 124 VAL A N 1
ATOM 996 C CA . VAL A 1 124 ? 14.028 -22.114 -8.350 1.00 95.69 124 VAL A CA 1
ATOM 997 C C . VAL A 1 124 ? 13.653 -21.011 -9.343 1.00 95.69 124 VAL A C 1
ATOM 999 O O . VAL A 1 124 ? 13.832 -21.183 -10.545 1.00 95.69 124 VAL A O 1
ATOM 1002 N N . LEU A 1 125 ? 13.168 -19.865 -8.860 1.00 94.44 125 LEU A N 1
ATOM 1003 C CA . LEU A 1 125 ? 12.680 -18.773 -9.707 1.00 94.44 125 LEU A CA 1
ATOM 1004 C C . LEU A 1 125 ? 13.777 -17.857 -10.273 1.00 94.44 125 LEU A C 1
ATOM 1006 O O . LEU A 1 125 ? 13.446 -16.881 -10.942 1.00 94.44 125 LEU A O 1
ATOM 1010 N N . ARG A 1 126 ? 15.065 -18.125 -10.023 1.00 94.38 126 ARG A N 1
ATOM 1011 C CA . ARG A 1 126 ? 16.180 -17.254 -10.443 1.00 94.38 126 ARG A CA 1
ATOM 1012 C C . ARG A 1 126 ? 16.161 -16.924 -11.938 1.00 94.38 126 ARG A C 1
ATOM 1014 O O . ARG A 1 126 ? 16.114 -15.751 -12.307 1.00 94.38 126 ARG A O 1
ATOM 1021 N N . ASP A 1 127 ? 16.190 -17.948 -12.787 1.00 94.12 127 ASP A N 1
ATOM 1022 C CA . ASP A 1 127 ? 16.299 -17.761 -14.238 1.00 94.12 127 ASP A CA 1
ATOM 1023 C C . ASP A 1 127 ? 15.029 -17.115 -14.811 1.00 94.12 127 ASP A C 1
ATOM 1025 O O . ASP A 1 127 ? 15.109 -16.187 -15.620 1.00 94.12 127 ASP A O 1
ATOM 1029 N N . ASP A 1 128 ? 13.859 -17.537 -14.322 1.00 94.81 128 ASP A N 1
ATOM 1030 C CA . ASP A 1 128 ? 12.566 -16.963 -14.701 1.00 94.81 128 ASP A CA 1
ATOM 1031 C C . ASP A 1 128 ? 12.460 -15.488 -14.294 1.00 94.81 128 ASP A C 1
ATOM 1033 O O . ASP A 1 128 ? 11.912 -14.675 -15.040 1.00 94.81 128 ASP A O 1
ATOM 1037 N N . PHE A 1 129 ? 13.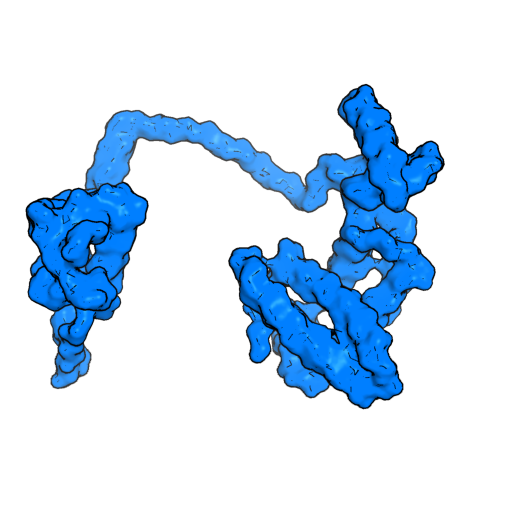017 -15.111 -13.140 1.00 94.62 129 PHE A N 1
ATOM 1038 C CA . PHE A 1 129 ? 13.019 -13.730 -12.674 1.00 94.62 129 PHE A CA 1
ATOM 1039 C C . PHE A 1 129 ? 13.907 -12.832 -13.540 1.00 94.62 129 PHE A C 1
ATOM 1041 O O . PHE A 1 129 ? 13.465 -11.765 -13.971 1.00 94.62 129 PHE A O 1
ATOM 1048 N N . ILE A 1 130 ? 15.126 -13.272 -13.862 1.00 93.25 130 ILE A N 1
ATOM 1049 C CA . ILE A 1 130 ? 16.040 -12.532 -14.749 1.00 93.25 130 ILE A CA 1
ATOM 1050 C C . ILE A 1 130 ? 15.425 -12.383 -16.150 1.00 93.25 130 ILE A C 1
ATOM 1052 O O . ILE A 1 130 ? 15.462 -11.295 -16.745 1.00 93.25 130 ILE A O 1
ATOM 1056 N N . ALA A 1 131 ? 14.808 -13.451 -16.666 1.00 92.62 131 ALA A N 1
ATOM 1057 C CA . ALA A 1 131 ? 14.087 -13.420 -17.933 1.00 92.62 131 ALA A CA 1
ATOM 1058 C C . ALA A 1 131 ? 12.914 -12.427 -17.885 1.00 92.62 131 ALA A C 1
ATOM 1060 O O . ALA A 1 131 ? 12.799 -11.570 -18.763 1.00 92.62 131 ALA A O 1
ATOM 1061 N N . ALA A 1 132 ? 12.098 -12.467 -16.829 1.00 92.00 132 ALA A N 1
ATOM 1062 C CA . ALA A 1 132 ? 10.960 -11.570 -16.653 1.00 92.00 132 ALA A CA 1
ATOM 1063 C C . ALA A 1 132 ? 11.383 -10.096 -16.526 1.00 92.00 132 ALA A C 1
ATOM 1065 O O . ALA A 1 132 ? 10.762 -9.228 -17.136 1.00 92.00 132 ALA A O 1
ATOM 1066 N N . MET A 1 133 ? 12.466 -9.791 -15.803 1.00 91.19 133 MET A N 1
ATOM 1067 C CA . MET A 1 133 ? 13.006 -8.427 -15.671 1.00 91.19 133 MET A CA 1
ATOM 1068 C C . MET A 1 133 ? 13.505 -7.839 -16.998 1.00 91.19 133 MET A C 1
ATOM 1070 O O . MET A 1 133 ? 13.548 -6.613 -17.147 1.00 91.19 133 MET A O 1
ATOM 1074 N N . SER A 1 134 ? 13.849 -8.699 -17.959 1.00 86.88 134 SER A N 1
ATOM 1075 C CA . SER A 1 134 ? 14.260 -8.329 -19.319 1.00 86.88 134 SER A CA 1
ATOM 1076 C C . SER A 1 134 ? 13.089 -8.240 -20.303 1.00 86.88 134 SER A C 1
ATOM 1078 O O . SER A 1 134 ? 13.237 -7.688 -21.395 1.00 86.88 134 SER A O 1
ATOM 1080 N N . ASP A 1 135 ? 11.927 -8.782 -19.939 1.00 87.25 135 ASP A N 1
ATOM 1081 C CA . ASP A 1 135 ? 10.771 -8.886 -20.819 1.00 87.25 135 ASP A CA 1
ATOM 1082 C C . ASP A 1 135 ? 9.984 -7.570 -20.864 1.00 87.25 135 ASP A C 1
ATOM 1084 O O . ASP A 1 135 ? 9.231 -7.213 -19.953 1.00 87.25 135 ASP A O 1
ATOM 1088 N N . ARG A 1 136 ? 10.116 -6.849 -21.982 1.00 82.38 136 ARG A N 1
ATOM 1089 C CA . ARG A 1 136 ? 9.396 -5.590 -22.223 1.00 82.38 136 ARG A CA 1
ATOM 1090 C C . ARG A 1 136 ? 7.873 -5.761 -22.217 1.00 82.38 136 ARG A C 1
ATOM 1092 O O . ARG A 1 136 ? 7.170 -4.795 -21.918 1.00 82.38 136 ARG A O 1
ATOM 1099 N N . SER A 1 137 ? 7.356 -6.960 -22.501 1.00 82.81 137 SER A N 1
ATOM 1100 C CA . SER A 1 137 ? 5.922 -7.263 -22.412 1.00 82.81 137 SER A CA 1
ATOM 1101 C C . SER A 1 137 ? 5.416 -7.372 -20.969 1.00 82.81 137 SER A C 1
ATOM 1103 O O . SER A 1 137 ? 4.214 -7.400 -20.740 1.00 82.81 137 SER A O 1
ATOM 1105 N N . LYS A 1 138 ? 6.307 -7.365 -19.972 1.00 83.19 138 LYS A N 1
ATOM 1106 C CA . LYS A 1 138 ? 5.938 -7.311 -18.551 1.00 83.19 138 LYS A CA 1
ATOM 1107 C C . LYS A 1 138 ? 6.076 -5.923 -17.935 1.00 83.19 138 LYS A C 1
ATOM 1109 O O . LYS A 1 138 ? 5.658 -5.704 -16.798 1.00 83.19 138 LYS A O 1
ATOM 1114 N N . PHE A 1 139 ? 6.633 -4.954 -18.662 1.00 86.62 139 PHE A N 1
ATOM 1115 C CA . PHE A 1 139 ? 6.851 -3.610 -18.128 1.00 86.62 139 PHE A CA 1
ATOM 1116 C C . PHE A 1 139 ? 5.524 -2.884 -17.906 1.00 86.62 139 PHE A C 1
ATOM 1118 O O . PHE A 1 139 ? 4.546 -3.096 -18.624 1.00 86.62 139 PHE A O 1
ATOM 1125 N N . GLY A 1 140 ? 5.483 -2.028 -16.883 1.00 82.31 140 GLY A N 1
ATOM 1126 C CA . GLY A 1 140 ? 4.373 -1.111 -16.650 1.00 82.31 140 GLY A CA 1
ATOM 1127 C C . GLY A 1 140 ? 4.484 0.164 -17.490 1.00 82.31 140 GLY A C 1
ATOM 1128 O O . GLY A 1 140 ? 5.564 0.519 -17.955 1.00 82.31 140 GLY A O 1
ATOM 1129 N N . MET A 1 141 ? 3.369 0.896 -17.602 1.00 83.75 141 MET A N 1
ATOM 1130 C CA . MET A 1 141 ? 3.215 2.111 -18.426 1.00 83.75 141 MET A CA 1
ATOM 1131 C C . MET A 1 141 ? 4.410 3.068 -18.372 1.00 83.75 141 MET A C 1
ATOM 1133 O O . MET A 1 141 ? 4.969 3.421 -19.406 1.00 83.75 141 MET A O 1
ATOM 1137 N N . ALA A 1 142 ? 4.807 3.483 -17.165 1.00 83.00 142 ALA A N 1
ATOM 1138 C CA . ALA A 1 142 ? 5.891 4.443 -16.988 1.00 83.00 142 ALA A CA 1
ATOM 1139 C C . ALA A 1 142 ? 7.225 3.896 -17.520 1.00 83.00 142 ALA A C 1
ATOM 1141 O O . ALA A 1 142 ? 7.892 4.567 -18.299 1.00 83.00 142 ALA A O 1
ATOM 1142 N N . LYS A 1 143 ? 7.586 2.658 -17.163 1.00 85.00 143 LYS A N 1
ATOM 1143 C CA . LYS A 1 143 ? 8.833 2.015 -17.602 1.00 85.00 143 LYS A CA 1
ATOM 1144 C C . LYS A 1 143 ? 8.862 1.810 -19.119 1.00 85.00 143 LYS A C 1
ATOM 1146 O O . LYS A 1 143 ? 9.890 2.057 -19.740 1.00 85.00 143 LYS A O 1
ATOM 1151 N N . SER A 1 144 ? 7.738 1.427 -19.726 1.00 86.44 144 SER A N 1
ATOM 1152 C CA . SER A 1 144 ? 7.617 1.318 -21.184 1.00 86.44 144 SER A CA 1
ATOM 1153 C C . SER A 1 144 ? 7.800 2.669 -21.879 1.00 86.44 144 SER A C 1
ATOM 1155 O O . SER A 1 144 ? 8.512 2.737 -22.875 1.00 86.44 144 SER A O 1
ATOM 1157 N N . LEU A 1 145 ? 7.240 3.751 -21.325 1.00 86.81 145 LEU A N 1
ATOM 1158 C CA . LEU A 1 145 ? 7.418 5.105 -21.859 1.00 86.81 145 LEU A CA 1
ATOM 1159 C C . LEU A 1 145 ? 8.871 5.597 -21.731 1.00 86.81 145 LEU A C 1
ATOM 1161 O O . LEU A 1 145 ? 9.414 6.165 -22.674 1.00 86.81 145 LEU A O 1
ATOM 1165 N N . PHE A 1 146 ? 9.518 5.332 -20.593 1.00 86.44 146 PHE A N 1
ATOM 1166 C CA . PHE A 1 146 ? 10.939 5.631 -20.390 1.00 86.44 146 PHE A CA 1
ATOM 1167 C C . PHE A 1 146 ? 11.827 4.852 -21.369 1.00 86.44 146 PHE A C 1
ATOM 1169 O O . PHE A 1 146 ? 12.687 5.443 -22.017 1.00 86.44 146 PHE A O 1
ATOM 1176 N N . SER A 1 147 ? 11.584 3.547 -21.535 1.00 85.94 147 SER A N 1
ATOM 1177 C CA . SER A 1 147 ? 12.316 2.726 -22.505 1.00 85.94 147 SER A CA 1
ATOM 1178 C C . SER A 1 147 ? 12.140 3.246 -23.931 1.00 85.94 147 SER A C 1
ATOM 1180 O O . SER A 1 147 ? 13.113 3.282 -24.678 1.00 85.94 147 SER A O 1
ATOM 1182 N N . LEU A 1 148 ? 10.927 3.672 -24.299 1.00 88.25 148 LEU A N 1
ATOM 1183 C CA . LEU A 1 148 ? 10.632 4.202 -25.628 1.00 88.25 148 LEU A CA 1
ATOM 1184 C C . LEU A 1 148 ? 11.464 5.448 -25.939 1.00 88.25 148 LEU A C 1
ATOM 1186 O O . LEU A 1 148 ? 12.009 5.561 -27.033 1.00 88.25 148 LEU A O 1
ATOM 1190 N N . GLY A 1 149 ? 11.592 6.382 -24.995 1.00 88.81 149 GLY A N 1
ATOM 1191 C CA . GLY A 1 149 ? 12.390 7.572 -25.269 1.00 88.81 149 GLY A CA 1
ATOM 1192 C C . GLY A 1 149 ? 13.900 7.337 -25.170 1.00 88.81 149 GLY A C 1
ATOM 1193 O O . GLY A 1 149 ? 14.638 7.988 -25.904 1.00 88.81 149 GLY A O 1
ATOM 1194 N N . THR A 1 150 ? 14.373 6.360 -24.384 1.00 87.38 150 THR A N 1
ATOM 1195 C CA . THR A 1 150 ? 15.768 5.890 -24.493 1.00 87.38 150 THR A CA 1
ATOM 1196 C C . THR A 1 150 ? 16.048 5.312 -25.882 1.00 87.38 150 THR A C 1
ATOM 1198 O O . THR A 1 150 ? 17.063 5.653 -26.485 1.00 87.38 150 THR A O 1
ATOM 1201 N N . ASP A 1 151 ? 15.138 4.499 -26.430 1.00 87.12 151 ASP A N 1
ATOM 1202 C CA . ASP A 1 151 ? 15.265 3.966 -27.794 1.00 87.12 151 ASP A CA 1
ATOM 1203 C C . ASP A 1 151 ? 15.197 5.081 -28.858 1.00 87.12 151 ASP A C 1
ATOM 1205 O O . ASP A 1 151 ? 15.840 4.983 -29.902 1.00 87.12 151 ASP A O 1
ATOM 1209 N N . ALA A 1 152 ? 14.467 6.168 -28.581 1.00 87.44 152 ALA A N 1
ATOM 1210 C CA . ALA A 1 152 ? 14.442 7.381 -29.403 1.00 87.44 152 ALA A CA 1
ATOM 1211 C C . ALA A 1 152 ? 15.708 8.254 -29.256 1.00 87.44 152 ALA A C 1
ATOM 1213 O O . ALA A 1 152 ? 15.829 9.281 -29.926 1.00 87.44 152 ALA A O 1
ATOM 1214 N N . GLY A 1 153 ? 16.658 7.853 -28.403 1.00 89.19 153 GLY A N 1
ATOM 1215 C CA . GLY A 1 153 ? 17.939 8.527 -28.195 1.00 89.19 153 GLY A CA 1
ATOM 1216 C C . GLY A 1 153 ? 17.923 9.655 -27.160 1.00 89.19 153 GLY A C 1
ATOM 1217 O O . GLY A 1 153 ? 18.910 10.381 -27.068 1.00 89.19 153 GLY A O 1
ATOM 1218 N N . ALA A 1 154 ? 16.844 9.818 -26.388 1.00 90.56 154 ALA A N 1
ATOM 1219 C CA . ALA A 1 154 ? 16.778 10.808 -25.317 1.00 90.56 154 ALA A CA 1
ATOM 1220 C C . ALA A 1 154 ? 17.510 10.317 -24.056 1.00 90.56 154 ALA A C 1
ATOM 1222 O O . ALA A 1 154 ? 17.334 9.175 -23.616 1.00 90.56 154 ALA A O 1
ATOM 1223 N N . ASP A 1 155 ? 18.284 11.206 -23.431 1.00 90.06 155 ASP A N 1
ATOM 1224 C CA . ASP A 1 155 ? 18.816 10.976 -22.089 1.00 90.06 155 ASP A CA 1
ATOM 1225 C C . ASP A 1 155 ? 17.707 11.171 -21.048 1.00 90.06 155 ASP A C 1
ATOM 1227 O O . ASP A 1 155 ? 17.312 12.287 -20.712 1.00 90.06 155 ASP A O 1
ATOM 1231 N N . MET A 1 156 ? 17.215 10.057 -20.512 1.00 85.00 156 MET A N 1
ATOM 1232 C CA . MET A 1 156 ? 16.142 10.033 -19.518 1.00 85.00 156 MET A CA 1
ATOM 1233 C C . MET A 1 156 ? 16.552 10.541 -18.128 1.00 85.00 156 MET A C 1
ATOM 1235 O O . MET A 1 156 ? 15.703 10.631 -17.240 1.00 85.00 156 MET A O 1
ATOM 1239 N N . SER A 1 157 ? 17.832 10.870 -17.924 1.00 87.81 157 SER A N 1
ATOM 1240 C CA . SER A 1 157 ? 18.315 11.549 -16.719 1.00 87.81 157 SER A CA 1
ATOM 1241 C C . SER A 1 157 ? 18.311 13.079 -16.842 1.00 87.81 157 SER A C 1
ATOM 1243 O O . SER A 1 157 ? 18.392 13.770 -15.825 1.00 87.81 157 SER A O 1
ATOM 1245 N N . ASP A 1 158 ? 18.164 13.612 -18.061 1.00 91.56 158 ASP A N 1
ATOM 1246 C CA . ASP A 1 158 ? 18.100 15.044 -18.354 1.00 91.56 158 ASP A CA 1
ATOM 1247 C C . ASP A 1 158 ? 16.632 15.526 -18.376 1.00 91.56 158 ASP A C 1
ATOM 1249 O O . ASP A 1 158 ? 15.869 15.163 -19.278 1.00 91.56 158 ASP A O 1
ATOM 1253 N N . PRO A 1 159 ? 16.206 16.390 -17.432 1.00 90.50 159 PRO A N 1
ATOM 1254 C CA . PRO A 1 159 ? 14.824 16.869 -17.367 1.00 90.50 159 PRO A CA 1
ATOM 1255 C C . PRO A 1 159 ? 14.338 17.588 -18.635 1.00 90.50 159 PRO A C 1
ATOM 1257 O O . PRO A 1 159 ? 13.145 17.545 -18.950 1.00 90.50 159 PRO A O 1
ATOM 1260 N N . GLY A 1 160 ? 15.235 18.261 -19.361 1.00 94.19 160 GLY A N 1
ATOM 1261 C CA . GLY A 1 160 ? 14.911 18.962 -20.601 1.00 94.19 160 GLY A CA 1
ATOM 1262 C C . GLY A 1 160 ? 14.620 17.990 -21.741 1.00 94.19 160 GLY A C 1
ATOM 1263 O O . GLY A 1 160 ? 13.628 18.157 -22.452 1.00 94.19 160 GLY A O 1
ATOM 1264 N N . GLN A 1 161 ? 15.430 16.938 -21.872 1.00 93.44 161 GLN A N 1
ATOM 1265 C CA . GLN A 1 161 ? 15.219 15.897 -22.884 1.00 93.44 161 GLN A CA 1
ATOM 1266 C C . GLN A 1 161 ? 13.990 15.038 -22.578 1.00 93.44 161 GLN A C 1
ATOM 1268 O O . GLN A 1 161 ? 13.220 14.736 -23.489 1.00 93.44 161 GLN A O 1
ATOM 1273 N N . VAL A 1 162 ? 13.747 14.723 -21.301 1.00 91.50 162 VAL A N 1
ATOM 1274 C CA . VAL A 1 162 ? 12.511 14.058 -20.859 1.00 91.50 162 VAL A CA 1
ATOM 1275 C C . VAL A 1 162 ? 11.286 14.889 -21.242 1.00 91.50 162 VAL A C 1
ATOM 1277 O O . VAL A 1 162 ? 10.343 14.357 -21.824 1.00 91.50 162 VAL A O 1
ATOM 1280 N N . SER A 1 163 ? 11.300 16.197 -20.961 1.00 92.00 163 SER A N 1
ATOM 1281 C CA . SER A 1 163 ? 10.173 17.085 -21.277 1.00 92.00 163 SER A CA 1
ATOM 1282 C C . SER A 1 163 ? 9.921 17.166 -22.784 1.00 92.00 163 SER A C 1
ATOM 1284 O O . SER A 1 163 ? 8.784 17.000 -23.219 1.00 92.00 163 SER A O 1
ATOM 1286 N N . ALA A 1 164 ? 10.979 17.325 -23.586 1.00 92.62 164 ALA A N 1
ATOM 1287 C CA . ALA A 1 164 ? 10.876 17.360 -25.043 1.00 92.62 164 ALA A CA 1
ATOM 1288 C C . ALA A 1 164 ? 10.333 16.043 -25.626 1.00 92.62 164 ALA A C 1
ATOM 1290 O O . ALA A 1 164 ? 9.485 16.067 -26.517 1.00 92.62 164 ALA A O 1
ATOM 1291 N N . PHE A 1 165 ? 10.776 14.892 -25.109 1.00 94.00 165 PHE A N 1
ATOM 1292 C CA . PHE A 1 165 ? 10.245 13.591 -25.517 1.00 94.00 165 PHE A CA 1
ATOM 1293 C C . PHE A 1 165 ? 8.765 13.434 -25.141 1.00 94.00 165 PHE A C 1
ATOM 1295 O O . PHE A 1 165 ? 7.967 12.978 -25.957 1.00 94.00 165 PHE A O 1
ATOM 1302 N N . ILE A 1 166 ? 8.380 13.832 -23.923 1.00 91.62 166 ILE A N 1
ATOM 1303 C CA . ILE A 1 166 ? 6.985 13.766 -23.468 1.00 91.62 166 ILE A CA 1
ATOM 1304 C C . ILE A 1 166 ? 6.085 14.656 -24.331 1.00 91.62 166 ILE A C 1
ATOM 1306 O O . ILE A 1 166 ? 4.986 14.230 -24.677 1.00 91.62 166 ILE A O 1
ATOM 1310 N N . GLU A 1 167 ? 6.525 15.863 -24.693 1.00 94.00 167 GLU A N 1
ATOM 1311 C CA . GLU A 1 167 ? 5.787 16.744 -25.607 1.00 94.00 167 GLU A CA 1
ATOM 1312 C C . GLU A 1 167 ? 5.612 16.095 -26.985 1.00 94.00 167 GLU A C 1
ATOM 1314 O O . GLU A 1 167 ? 4.481 15.962 -27.445 1.00 94.00 167 GLU A O 1
ATOM 1319 N N . GLN A 1 168 ? 6.685 15.567 -27.583 1.00 91.81 168 GLN A N 1
ATOM 1320 C CA . GLN A 1 168 ? 6.612 14.859 -28.869 1.00 91.81 168 GLN A CA 1
ATOM 1321 C C . GLN A 1 168 ? 5.673 13.647 -28.819 1.00 91.81 168 GLN A C 1
ATOM 1323 O O . GLN A 1 168 ? 4.854 13.450 -29.714 1.00 91.81 168 GLN A O 1
ATOM 1328 N N . TYR A 1 169 ? 5.753 12.843 -27.757 1.00 91.12 169 TYR A N 1
ATOM 1329 C CA . TYR A 1 169 ? 4.848 11.715 -27.546 1.00 91.12 169 TYR A CA 1
ATOM 1330 C C . TYR A 1 169 ? 3.393 12.176 -27.364 1.00 91.12 169 TYR A C 1
ATOM 1332 O O . TYR A 1 169 ? 2.458 11.506 -27.807 1.00 91.12 169 TYR A O 1
ATOM 1340 N N . ASN A 1 170 ? 3.182 13.331 -26.729 1.00 90.75 170 ASN A N 1
ATOM 1341 C CA . ASN A 1 170 ? 1.863 13.923 -26.538 1.00 90.75 170 ASN A CA 1
ATOM 1342 C C . ASN A 1 170 ? 1.291 14.608 -27.789 1.00 90.75 170 ASN A C 1
ATOM 1344 O O . ASN A 1 170 ? 0.083 14.840 -27.831 1.00 90.75 170 ASN A O 1
ATOM 1348 N N . ASP A 1 171 ? 2.095 14.871 -28.811 1.00 95.19 171 ASP A N 1
ATOM 1349 C CA . ASP A 1 171 ? 1.599 15.345 -30.106 1.00 95.19 171 ASP A CA 1
ATOM 1350 C C . ASP A 1 171 ? 1.066 14.197 -30.984 1.00 95.19 171 ASP A C 1
ATOM 1352 O O . ASP A 1 171 ? 0.304 14.435 -31.923 1.00 95.19 171 ASP A O 1
ATOM 1356 N N . LEU A 1 172 ? 1.391 12.941 -30.650 1.00 92.25 172 LEU A N 1
ATOM 1357 C CA . LEU A 1 172 ? 0.870 11.758 -31.340 1.00 92.25 172 LEU A CA 1
ATOM 1358 C C . LEU A 1 172 ? -0.626 11.550 -31.082 1.00 92.25 172 LEU A C 1
ATOM 1360 O O . LEU A 1 172 ? -1.132 11.764 -29.968 1.00 92.25 172 LEU A O 1
ATOM 1364 N N . THR A 1 173 ? -1.316 11.019 -32.091 1.00 92.69 173 THR A N 1
ATOM 1365 C CA . THR A 1 173 ? -2.699 10.548 -31.969 1.00 92.69 173 THR A CA 1
ATOM 1366 C C . THR A 1 173 ? -2.799 9.346 -31.023 1.00 92.69 173 THR A C 1
ATOM 1368 O O . THR A 1 173 ? -1.821 8.655 -30.739 1.00 92.69 173 THR A O 1
ATOM 1371 N N . ILE A 1 174 ? -4.007 9.061 -30.524 1.00 82.06 174 ILE A N 1
ATOM 1372 C CA . ILE A 1 174 ? -4.238 7.924 -29.616 1.00 82.06 174 ILE A CA 1
ATOM 1373 C C . ILE A 1 174 ? -3.820 6.594 -30.261 1.00 82.06 174 ILE A C 1
ATOM 1375 O O . ILE A 1 174 ? -3.252 5.745 -29.575 1.00 82.06 174 ILE A O 1
ATOM 1379 N N . ASP A 1 175 ? -4.076 6.416 -31.557 1.00 86.19 175 ASP A N 1
ATOM 1380 C CA . ASP A 1 175 ? -3.754 5.174 -32.265 1.00 86.19 175 ASP A CA 1
ATOM 1381 C C . ASP A 1 175 ? -2.241 5.015 -32.468 1.00 86.19 175 ASP A C 1
ATOM 1383 O O . ASP A 1 175 ? -1.705 3.929 -32.250 1.00 86.19 175 ASP A O 1
ATOM 1387 N N . GLU A 1 176 ? -1.527 6.102 -32.773 1.00 89.69 176 GLU A N 1
ATOM 1388 C CA . GLU A 1 176 ? -0.060 6.100 -32.855 1.00 89.69 176 GLU A CA 1
ATOM 1389 C C . GLU A 1 176 ? 0.583 5.799 -31.497 1.00 89.69 176 GLU A C 1
ATOM 1391 O O . GLU A 1 176 ? 1.498 4.985 -31.415 1.00 89.69 176 GLU A O 1
ATOM 1396 N N . ARG A 1 177 ? 0.068 6.379 -30.404 1.00 86.75 177 ARG A N 1
ATOM 1397 C CA . ARG A 1 177 ? 0.547 6.069 -29.045 1.00 86.75 177 ARG A CA 1
ATOM 1398 C C . ARG A 1 177 ? 0.336 4.607 -28.676 1.00 86.75 177 ARG A C 1
ATOM 1400 O O . ARG A 1 177 ? 1.224 3.991 -28.093 1.00 86.75 177 ARG A O 1
ATOM 1407 N N . LYS A 1 178 ? -0.831 4.049 -29.013 1.00 82.31 178 LYS A N 1
ATOM 1408 C CA . LYS A 1 178 ? -1.129 2.630 -28.781 1.00 82.31 178 LYS A CA 1
ATOM 1409 C C . LYS A 1 178 ? -0.199 1.718 -29.570 1.00 82.31 178 LYS A C 1
ATOM 1411 O O . LYS A 1 178 ? 0.225 0.714 -29.029 1.00 82.31 178 LYS A O 1
ATOM 1416 N N . ALA A 1 179 ? 0.167 2.083 -30.797 1.00 85.94 179 ALA A N 1
ATOM 1417 C CA . ALA A 1 179 ? 1.100 1.297 -31.602 1.00 85.94 179 ALA A CA 1
ATOM 1418 C C . ALA A 1 179 ? 2.536 1.271 -31.035 1.00 85.94 179 ALA A C 1
ATOM 1420 O O . ALA A 1 179 ? 3.292 0.349 -31.332 1.00 85.94 179 ALA A O 1
ATOM 1421 N N . LEU A 1 180 ? 2.921 2.270 -30.232 1.00 85.81 180 LEU A N 1
ATOM 1422 C CA . LEU A 1 180 ? 4.255 2.376 -29.624 1.00 85.81 180 LEU A CA 1
ATOM 1423 C C . LEU A 1 180 ? 4.370 1.693 -28.256 1.00 85.81 180 LEU A C 1
ATOM 1425 O O . LEU A 1 180 ? 5.479 1.505 -27.755 1.00 85.81 180 LEU A O 1
ATOM 1429 N N . LEU A 1 181 ? 3.244 1.347 -27.634 1.00 83.31 181 LEU A N 1
ATOM 1430 C CA . LEU A 1 181 ? 3.194 0.757 -26.303 1.00 83.31 181 LEU A CA 1
ATOM 1431 C C . LEU A 1 181 ? 2.598 -0.657 -26.366 1.00 83.31 181 LEU A C 1
ATOM 1433 O O . LEU A 1 181 ? 1.652 -0.885 -27.109 1.00 83.31 181 LEU A O 1
ATOM 1437 N N . PRO A 1 182 ? 3.108 -1.616 -25.577 1.00 78.75 182 PRO A N 1
ATOM 1438 C CA . PRO A 1 182 ? 2.549 -2.963 -25.540 1.00 78.75 182 PRO A CA 1
ATOM 1439 C C . PRO A 1 182 ? 1.038 -3.010 -25.238 1.00 78.75 182 PRO A C 1
ATOM 1441 O O . PRO A 1 182 ? 0.562 -2.342 -24.318 1.00 78.75 182 PRO A O 1
ATOM 1444 N N . ASP A 1 183 ? 0.293 -3.865 -25.947 1.00 75.69 183 ASP A N 1
ATOM 1445 C CA . ASP A 1 183 ? -1.172 -3.978 -25.822 1.00 75.69 183 ASP A CA 1
ATOM 1446 C C . ASP A 1 183 ? -1.646 -4.298 -24.393 1.00 75.69 183 ASP A C 1
ATOM 1448 O O . ASP A 1 183 ? -2.698 -3.819 -23.959 1.00 75.69 183 ASP A O 1
ATOM 1452 N N . HIS A 1 184 ? -0.866 -5.068 -23.622 1.00 73.62 184 HIS A N 1
ATOM 1453 C CA . HIS A 1 184 ? -1.212 -5.453 -22.246 1.00 73.62 184 HIS A CA 1
ATOM 1454 C C . HIS A 1 184 ? -1.288 -4.261 -21.285 1.00 73.62 184 HIS A C 1
ATOM 1456 O O . HIS A 1 184 ? -1.881 -4.371 -20.215 1.00 73.62 184 HIS A O 1
ATOM 1462 N N . LEU A 1 185 ? -0.696 -3.121 -21.649 1.00 72.81 185 LEU A N 1
ATOM 1463 C CA . LEU A 1 185 ? -0.783 -1.886 -20.877 1.00 72.81 185 LEU A CA 1
ATOM 1464 C C . LEU A 1 185 ? -2.159 -1.224 -20.972 1.00 72.81 185 LEU A C 1
ATOM 1466 O O . LEU A 1 185 ? -2.574 -0.521 -20.049 1.00 72.81 185 LEU A O 1
ATOM 1470 N N . PHE A 1 186 ? -2.852 -1.453 -22.086 1.00 70.62 186 PHE A N 1
ATOM 1471 C CA . PHE A 1 186 ? -4.210 -0.979 -22.335 1.00 70.62 186 PHE A CA 1
ATOM 1472 C C . PHE A 1 186 ? -5.250 -2.060 -22.045 1.00 70.62 186 PHE A C 1
ATOM 1474 O O . PHE A 1 186 ? -6.413 -1.743 -21.789 1.00 70.62 186 PHE A O 1
ATOM 1481 N N . ALA A 1 187 ? -4.839 -3.330 -22.052 1.00 62.00 187 ALA A N 1
ATOM 1482 C CA . ALA A 1 187 ? -5.634 -4.407 -21.501 1.00 62.00 187 ALA A CA 1
ATOM 1483 C C . ALA A 1 187 ? -5.773 -4.183 -19.990 1.00 62.00 187 ALA A C 1
ATOM 1485 O O . ALA A 1 187 ? -4.794 -4.121 -19.248 1.00 62.00 187 ALA A O 1
ATOM 1486 N N . HIS A 1 188 ? -7.005 -4.047 -19.508 1.00 49.50 188 HIS A N 1
ATOM 1487 C CA . HIS A 1 188 ? -7.261 -4.039 -18.076 1.00 49.50 188 HIS A CA 1
ATOM 1488 C C . HIS A 1 188 ? -6.782 -5.377 -17.495 1.00 49.50 188 HIS A C 1
ATOM 1490 O O . HIS A 1 188 ? -7.404 -6.409 -17.724 1.00 49.50 188 HIS A O 1
ATOM 1496 N N . ALA A 1 189 ? -5.653 -5.362 -16.779 1.00 44.34 189 ALA A N 1
ATOM 1497 C CA . ALA A 1 189 ? -5.141 -6.507 -16.036 1.00 44.34 189 ALA A CA 1
ATOM 1498 C C . ALA A 1 189 ? -6.068 -6.779 -14.843 1.00 44.34 189 ALA A C 1
ATOM 1500 O O . ALA A 1 189 ? -5.870 -6.294 -13.734 1.00 44.34 189 ALA A O 1
ATOM 1501 N N . GLY A 1 190 ? -7.138 -7.501 -15.127 1.00 47.31 190 GLY A N 1
ATOM 1502 C CA . GLY A 1 190 ? -8.106 -8.046 -14.197 1.00 47.31 190 GLY A CA 1
ATOM 1503 C C . GLY A 1 190 ? -9.081 -8.908 -14.999 1.00 47.31 190 GLY A C 1
ATOM 1504 O O . GLY A 1 190 ? -9.218 -8.693 -16.209 1.00 47.31 190 GLY A O 1
ATOM 1505 N N . PRO A 1 191 ? -9.784 -9.876 -14.380 1.00 46.19 191 PRO A N 1
ATOM 1506 C CA . PRO A 1 191 ? -11.004 -10.386 -14.999 1.00 46.19 191 PRO A CA 1
ATOM 1507 C C . PRO A 1 191 ? -11.833 -9.170 -15.438 1.00 46.19 191 PRO A C 1
ATOM 1509 O O . PRO A 1 191 ? -11.815 -8.170 -14.707 1.00 46.19 191 PRO A O 1
ATOM 1512 N N . PRO A 1 192 ? -12.502 -9.198 -16.612 1.00 44.97 192 PRO A N 1
ATOM 1513 C CA . PRO A 1 192 ? -13.339 -8.082 -17.031 1.00 44.97 192 PRO A CA 1
ATOM 1514 C C . PRO A 1 192 ? -14.175 -7.703 -15.821 1.00 44.97 192 PRO A C 1
ATOM 1516 O O . PRO A 1 192 ? -14.856 -8.577 -15.273 1.00 44.97 192 PRO A O 1
ATOM 1519 N N . MET A 1 193 ? -14.035 -6.459 -15.332 1.00 46.28 193 MET A N 1
ATOM 1520 C CA . MET A 1 193 ? -14.912 -5.998 -14.263 1.00 46.28 193 MET A CA 1
ATOM 1521 C C . MET A 1 193 ? -16.310 -6.358 -14.754 1.00 46.28 193 MET A C 1
ATOM 1523 O O . MET A 1 193 ? -16.642 -5.940 -15.870 1.00 46.28 193 MET A O 1
ATOM 1527 N N . PRO A 1 194 ? -17.066 -7.211 -14.030 1.00 51.16 194 PRO A N 1
ATOM 1528 C CA . PRO A 1 194 ? -18.384 -7.622 -14.493 1.00 51.16 194 PRO A CA 1
ATOM 1529 C C . PRO A 1 194 ? -19.099 -6.333 -14.818 1.00 51.16 194 PRO A C 1
ATOM 1531 O O . PRO A 1 194 ? -19.089 -5.496 -13.926 1.00 51.16 194 PRO A O 1
ATOM 1534 N N . ASP A 1 195 ? -19.555 -6.152 -16.067 1.00 47.34 195 ASP A N 1
ATOM 1535 C CA . ASP A 1 195 ? -20.013 -4.876 -16.631 1.00 47.34 195 ASP A CA 1
ATOM 1536 C C . ASP A 1 195 ? -20.766 -4.075 -15.566 1.00 47.34 195 ASP A C 1
ATOM 1538 O O . ASP A 1 195 ? -21.972 -4.227 -15.370 1.00 47.34 195 ASP A O 1
ATOM 1542 N N . ARG A 1 196 ? -20.027 -3.267 -14.796 1.00 49.12 196 ARG A N 1
ATOM 1543 C CA . ARG A 1 196 ? -20.582 -2.456 -13.723 1.00 49.12 196 ARG A CA 1
ATOM 1544 C C . ARG A 1 196 ? -20.978 -1.188 -14.433 1.00 49.12 196 ARG A C 1
ATOM 1546 O O . ARG A 1 196 ? -20.493 -0.103 -14.123 1.00 49.12 196 ARG A O 1
ATOM 1553 N N . ARG A 1 197 ? -21.913 -1.325 -15.379 1.00 54.53 197 ARG A N 1
ATOM 1554 C CA . ARG A 1 197 ? -22.898 -0.274 -15.561 1.00 54.53 197 ARG A CA 1
ATOM 1555 C C . ARG A 1 197 ? -23.462 -0.100 -14.172 1.00 54.53 197 ARG A C 1
ATOM 1557 O O . ARG A 1 197 ? -24.201 -0.955 -13.683 1.00 54.53 197 ARG A O 1
ATOM 1564 N N . LEU A 1 198 ? -23.022 0.959 -13.497 1.00 56.34 198 LEU A N 1
ATOM 1565 C CA . LEU A 1 198 ? -23.771 1.475 -12.374 1.00 56.34 198 LEU A CA 1
ATOM 1566 C C . LEU A 1 198 ? -25.197 1.526 -12.895 1.00 56.34 198 LEU A C 1
ATOM 1568 O O . LEU A 1 198 ? -25.443 2.129 -13.947 1.00 56.34 198 LEU A O 1
ATOM 1572 N N . ALA A 1 199 ? -26.087 0.774 -12.246 1.00 61.00 199 ALA A N 1
ATOM 1573 C CA . ALA A 1 199 ? -27.486 0.840 -12.605 1.00 61.00 199 ALA A CA 1
ATOM 1574 C C . ALA A 1 199 ? -27.832 2.334 -12.663 1.00 61.00 199 ALA A C 1
ATOM 1576 O O . ALA A 1 199 ? -27.367 3.080 -11.788 1.00 61.00 199 ALA A O 1
ATOM 1577 N N . PRO A 1 200 ? -28.528 2.797 -13.717 1.00 71.56 200 PRO A N 1
ATOM 1578 C CA . PRO A 1 200 ? -28.891 4.200 -13.813 1.00 71.56 200 PRO A CA 1
ATOM 1579 C C . PRO A 1 200 ? -29.476 4.619 -12.469 1.00 71.56 200 PRO A C 1
ATOM 1581 O O . PRO A 1 200 ? -30.293 3.886 -11.910 1.00 71.56 200 PRO A O 1
ATOM 1584 N N . VAL A 1 201 ? -28.986 5.733 -11.919 1.00 78.44 201 VAL A N 1
ATOM 1585 C CA . VAL A 1 201 ? -29.456 6.235 -10.629 1.00 78.44 201 VAL A CA 1
ATOM 1586 C C . VAL A 1 201 ? -30.956 6.450 -10.764 1.00 78.44 201 VAL A C 1
ATOM 1588 O O . VAL A 1 201 ? -31.402 7.385 -11.428 1.00 78.44 201 VAL A O 1
ATOM 1591 N N . ILE A 1 202 ? -31.735 5.540 -10.183 1.00 78.75 202 ILE A N 1
ATOM 1592 C CA . ILE A 1 202 ? -33.180 5.672 -10.130 1.00 78.75 202 ILE A CA 1
ATOM 1593 C C . ILE A 1 202 ? -33.437 6.706 -9.046 1.00 78.75 202 ILE A C 1
ATOM 1595 O O . ILE A 1 202 ? -33.275 6.430 -7.856 1.00 78.75 202 ILE A O 1
ATOM 1599 N N . LEU A 1 203 ? -33.784 7.920 -9.466 1.00 81.75 203 LEU A N 1
ATOM 1600 C CA . LEU A 1 203 ? -34.345 8.898 -8.551 1.00 81.75 203 LEU A CA 1
ATOM 1601 C C . LEU A 1 203 ? -35.672 8.325 -8.056 1.00 81.75 203 LEU A C 1
ATOM 1603 O O . LEU A 1 203 ? -36.591 8.112 -8.848 1.00 81.75 203 LEU A O 1
ATOM 1607 N N . LEU A 1 204 ? -35.730 8.028 -6.759 1.00 83.25 204 LEU A N 1
ATOM 1608 C CA . LEU A 1 204 ? -36.966 7.623 -6.105 1.00 83.25 204 LEU A CA 1
ATOM 1609 C C . LEU A 1 204 ? -38.000 8.731 -6.304 1.00 83.25 204 LEU A C 1
ATOM 1611 O O . LEU A 1 204 ? -37.676 9.914 -6.182 1.00 83.25 204 LEU A O 1
ATOM 1615 N N . ASN A 1 205 ? -39.236 8.353 -6.613 1.00 89.38 205 ASN A N 1
ATOM 1616 C CA . ASN A 1 205 ? -40.322 9.328 -6.651 1.00 89.38 205 ASN A CA 1
ATOM 1617 C C . ASN A 1 205 ? -40.674 9.809 -5.229 1.00 89.38 205 ASN A C 1
ATOM 1619 O O . ASN A 1 205 ? -40.289 9.193 -4.231 1.00 89.38 205 ASN A O 1
ATOM 1623 N N . ASP A 1 206 ? -41.428 10.903 -5.127 1.00 89.56 206 ASP A N 1
ATOM 1624 C CA . ASP A 1 206 ? -41.767 11.524 -3.840 1.00 89.56 206 ASP A CA 1
ATOM 1625 C C . ASP A 1 206 ? -42.489 10.564 -2.875 1.00 89.56 206 ASP A C 1
ATOM 1627 O O . ASP A 1 206 ? -42.279 10.630 -1.660 1.00 89.56 206 ASP A O 1
ATOM 1631 N N . ASP A 1 207 ? -43.285 9.623 -3.393 1.00 90.44 207 ASP A N 1
ATOM 1632 C CA . ASP A 1 207 ? -43.985 8.612 -2.592 1.00 90.44 207 ASP A CA 1
ATOM 1633 C C . ASP A 1 207 ? -43.026 7.545 -2.041 1.00 90.44 207 ASP A C 1
ATOM 1635 O O . ASP A 1 207 ? -43.184 7.058 -0.918 1.00 90.44 207 ASP A O 1
ATOM 1639 N N . GLU A 1 208 ? -42.023 7.145 -2.822 1.00 88.06 208 GLU A N 1
ATOM 1640 C CA . GLU A 1 208 ? -40.949 6.242 -2.399 1.00 88.06 208 GLU A CA 1
ATOM 1641 C C . GLU A 1 208 ? -40.032 6.899 -1.374 1.00 88.06 208 GLU A C 1
ATOM 1643 O O . GLU A 1 208 ? -39.714 6.279 -0.357 1.00 88.06 208 GLU A O 1
ATOM 1648 N N . ILE A 1 209 ? -39.669 8.165 -1.589 1.00 85.50 209 ILE A N 1
ATOM 1649 C CA . ILE A 1 209 ? -38.899 8.955 -0.625 1.00 85.50 209 ILE A CA 1
ATOM 1650 C C . ILE A 1 209 ? -39.687 9.061 0.679 1.00 85.50 209 ILE A C 1
ATOM 1652 O O . ILE A 1 209 ? -39.155 8.759 1.746 1.00 85.50 209 ILE A O 1
ATOM 1656 N N . SER A 1 210 ? -40.971 9.414 0.606 1.00 86.31 210 SER A N 1
ATOM 1657 C CA . SER A 1 210 ? -41.837 9.573 1.777 1.00 86.31 210 SER A CA 1
ATOM 1658 C C . SER A 1 210 ? -42.010 8.262 2.557 1.00 86.31 210 SER A C 1
ATOM 1660 O O . SER A 1 210 ? -41.902 8.262 3.785 1.00 86.31 210 SER A O 1
ATOM 1662 N N . ARG A 1 211 ? -42.195 7.121 1.873 1.00 86.69 211 ARG A N 1
ATOM 1663 C CA . ARG A 1 211 ? -42.217 5.787 2.510 1.00 86.69 211 ARG A CA 1
ATOM 1664 C C . ARG A 1 211 ? -40.876 5.420 3.137 1.00 86.69 211 ARG A C 1
ATOM 1666 O O . ARG A 1 211 ? -40.854 4.910 4.255 1.00 86.69 211 ARG A O 1
ATOM 1673 N N . SER A 1 212 ? -39.769 5.706 2.452 1.00 85.25 212 SER A N 1
ATOM 1674 C CA . SER A 1 212 ? -38.424 5.477 2.980 1.00 85.25 212 SER A CA 1
ATOM 1675 C C . SER A 1 212 ? -38.196 6.298 4.249 1.00 85.25 212 SER A C 1
ATOM 1677 O O . SER A 1 212 ? -37.849 5.730 5.280 1.00 85.25 212 SER A O 1
ATOM 1679 N N . LEU A 1 213 ? -38.480 7.604 4.227 1.00 83.56 213 LEU A N 1
ATOM 1680 C CA . LEU A 1 213 ? -38.371 8.482 5.397 1.00 83.56 213 LEU A CA 1
ATOM 1681 C C . LEU A 1 213 ? -39.234 7.990 6.568 1.00 83.56 213 LEU A C 1
ATOM 1683 O O . LEU A 1 213 ? -38.758 7.966 7.701 1.00 83.56 213 LEU A O 1
ATOM 1687 N N . ALA A 1 214 ? -40.468 7.546 6.302 1.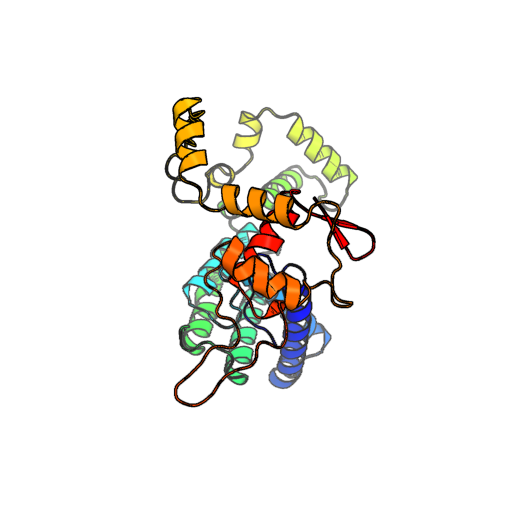00 83.75 214 ALA A N 1
ATOM 1688 C CA . ALA A 1 214 ? -41.365 7.006 7.325 1.00 83.75 214 ALA A CA 1
ATOM 1689 C C . ALA A 1 214 ? -40.865 5.683 7.936 1.00 83.75 214 ALA A C 1
ATOM 1691 O O . ALA A 1 214 ? -41.162 5.389 9.093 1.00 83.75 214 ALA A O 1
ATOM 1692 N N . SER A 1 215 ? -40.096 4.894 7.180 1.00 84.62 215 SER A N 1
ATOM 1693 C CA . SER A 1 215 ? -39.535 3.617 7.638 1.00 84.62 215 SER A CA 1
ATOM 1694 C C . SER A 1 215 ? -38.254 3.759 8.466 1.00 84.62 215 SER A C 1
ATOM 1696 O O . SER A 1 215 ? -37.853 2.805 9.130 1.00 84.62 215 SER A O 1
ATOM 1698 N N . VAL A 1 216 ? -37.607 4.931 8.442 1.00 89.06 216 VAL A N 1
ATOM 1699 C CA . VAL A 1 216 ? -36.282 5.146 9.036 1.00 89.06 216 VAL A CA 1
ATOM 1700 C C . VAL A 1 216 ? -36.408 5.538 10.518 1.00 89.06 216 VAL A C 1
ATOM 1702 O O . VAL A 1 216 ? -36.797 6.667 10.832 1.00 89.06 216 VAL A O 1
ATOM 1705 N N . PRO A 1 217 ? -35.997 4.674 11.470 1.00 86.50 217 PRO A N 1
ATOM 1706 C CA . PRO A 1 217 ? -36.229 4.919 12.896 1.00 86.50 217 PRO A CA 1
ATOM 1707 C C . PRO A 1 217 ? -35.398 6.061 13.491 1.00 86.50 217 PRO A C 1
ATOM 1709 O O . PRO A 1 217 ? -35.685 6.510 14.598 1.00 86.50 217 PRO A O 1
ATOM 1712 N N . ILE A 1 218 ? -34.342 6.520 12.806 1.00 92.94 218 ILE A N 1
ATOM 1713 C CA . ILE A 1 218 ? -33.432 7.542 13.344 1.00 92.94 218 ILE A CA 1
ATOM 1714 C C . ILE A 1 218 ? -33.986 8.970 13.215 1.00 92.94 218 ILE A C 1
ATOM 1716 O O . ILE A 1 218 ? -33.692 9.813 14.059 1.00 92.94 218 ILE A O 1
ATOM 1720 N N . LEU A 1 219 ? -34.823 9.255 12.211 1.00 92.00 219 LEU A N 1
ATOM 1721 C CA . LEU A 1 219 ? -35.319 10.615 11.967 1.00 92.00 219 LEU A CA 1
ATOM 1722 C C . LEU A 1 219 ? -36.223 11.138 13.099 1.00 92.00 219 LEU A C 1
ATOM 1724 O O . LEU A 1 219 ? -35.994 12.263 13.554 1.00 92.00 219 LEU A O 1
ATOM 1728 N N . PRO A 1 220 ? -37.180 10.352 13.640 1.00 92.69 220 PRO A N 1
ATOM 1729 C CA . PRO A 1 220 ? -37.922 10.757 14.832 1.00 92.69 220 PRO A CA 1
ATOM 1730 C C . PRO A 1 220 ? -37.004 10.990 16.037 1.00 92.69 220 PRO A C 1
ATOM 1732 O O . PRO A 1 220 ? -37.164 11.983 16.737 1.00 92.69 220 PRO A O 1
ATOM 1735 N N . LYS A 1 221 ? -35.975 10.152 16.226 1.00 95.62 221 LYS A N 1
ATOM 1736 C CA . LYS A 1 221 ? -35.012 10.298 17.331 1.00 95.62 221 LYS A CA 1
ATOM 1737 C C . LYS A 1 221 ? -34.217 11.601 17.229 1.00 95.62 221 LYS A C 1
ATOM 1739 O O . LYS A 1 221 ? -33.993 12.266 18.233 1.00 95.62 221 LYS A O 1
ATOM 1744 N N . PHE A 1 222 ? -33.821 12.012 16.025 1.00 96.62 222 PHE A N 1
ATOM 1745 C CA . PHE A 1 222 ? -33.181 13.313 15.808 1.00 96.62 222 PHE A CA 1
ATOM 1746 C C . PHE A 1 222 ? -34.111 14.481 16.121 1.00 96.62 222 PHE A C 1
ATOM 1748 O O . PHE A 1 222 ? -33.702 15.414 16.811 1.00 96.62 222 PHE A O 1
ATOM 1755 N N . ARG A 1 223 ? -35.365 14.416 15.668 1.00 95.31 223 ARG A N 1
ATOM 1756 C CA . ARG A 1 223 ? -36.377 15.423 16.001 1.00 95.31 223 ARG A CA 1
ATOM 1757 C C . ARG A 1 223 ? -36.572 15.526 17.515 1.00 95.31 223 ARG A C 1
ATOM 1759 O O . ARG A 1 223 ? -36.532 16.626 18.060 1.00 95.31 223 ARG A O 1
ATOM 1766 N N . ASP A 1 224 ? -36.747 14.398 18.192 1.00 97.44 224 ASP A N 1
ATOM 1767 C CA . ASP A 1 224 ? -37.041 14.359 19.626 1.00 97.44 224 ASP A CA 1
ATOM 1768 C C . ASP A 1 224 ? -35.820 14.795 20.457 1.00 97.44 224 ASP A C 1
ATOM 1770 O O . ASP A 1 224 ? -35.969 15.506 21.452 1.00 97.44 224 ASP A O 1
ATOM 1774 N N . LEU A 1 225 ? -34.599 14.497 19.990 1.00 97.56 225 LEU A N 1
ATOM 1775 C CA . LEU A 1 225 ? -33.357 15.047 20.539 1.00 97.56 225 LEU A CA 1
ATOM 1776 C C . LEU A 1 225 ? -33.308 16.577 20.411 1.00 97.56 225 LEU A C 1
ATOM 1778 O O . LEU A 1 225 ? -33.015 17.258 21.391 1.00 97.56 225 LEU A O 1
ATOM 1782 N N . VAL A 1 226 ? -33.611 17.138 19.236 1.00 97.56 226 VAL A N 1
ATOM 1783 C CA . VAL A 1 226 ? -33.634 18.598 19.019 1.00 97.56 226 VAL A CA 1
ATOM 1784 C C . VAL A 1 226 ? -34.664 19.273 19.927 1.00 97.56 226 VAL A C 1
ATOM 1786 O O . VAL A 1 226 ? -34.350 20.275 20.573 1.00 97.56 226 VAL A O 1
ATOM 1789 N N . ILE A 1 227 ? -35.864 18.694 20.041 1.00 97.56 227 ILE A N 1
ATOM 1790 C CA . ILE A 1 227 ? -36.914 19.175 20.949 1.00 97.56 227 ILE A CA 1
ATOM 1791 C C . ILE A 1 227 ? -36.421 19.151 22.402 1.00 97.56 227 ILE A C 1
ATOM 1793 O O . ILE A 1 227 ? -36.587 20.135 23.123 1.00 97.56 227 ILE A O 1
ATOM 1797 N N . PHE A 1 228 ? -35.772 18.064 22.828 1.00 97.56 228 PHE A N 1
ATOM 1798 C CA . PHE A 1 228 ? -35.238 17.930 24.183 1.00 97.56 228 PHE A CA 1
ATOM 1799 C C . PHE A 1 228 ? -34.145 18.957 24.509 1.00 97.56 228 PHE A C 1
ATOM 1801 O O . PHE A 1 228 ? -34.086 19.476 25.633 1.00 97.56 228 PHE A O 1
ATOM 1808 N N . LEU A 1 229 ? -33.267 19.251 23.545 1.00 96.94 229 LEU A N 1
ATOM 1809 C CA . LEU A 1 229 ? -32.187 20.222 23.717 1.00 96.94 229 LEU A CA 1
ATOM 1810 C C . LEU A 1 229 ? -32.713 21.657 23.815 1.00 96.94 229 LEU A C 1
ATOM 1812 O O . LEU A 1 229 ? -32.146 22.457 24.562 1.00 96.94 229 LEU A O 1
ATOM 1816 N N . GLY A 1 230 ? -33.789 21.996 23.100 1.00 95.31 230 GLY A N 1
ATOM 1817 C CA . GLY A 1 230 ? -34.359 23.343 23.101 1.00 95.31 230 GLY A CA 1
ATOM 1818 C C . GLY A 1 230 ? -33.318 24.397 22.704 1.00 95.31 230 GLY A C 1
ATOM 1819 O O . GLY A 1 230 ? -32.772 24.360 21.607 1.00 95.31 230 GLY A O 1
ATOM 1820 N N . LYS A 1 231 ? -33.008 25.337 23.609 1.00 92.44 231 LYS A N 1
ATOM 1821 C CA . LYS A 1 231 ? -31.968 26.369 23.388 1.00 92.44 231 LYS A CA 1
ATOM 1822 C C . LYS A 1 231 ? -30.531 25.855 23.557 1.00 92.44 231 LYS A C 1
ATOM 1824 O O . LYS A 1 231 ? -29.588 26.599 23.299 1.00 92.44 231 LYS A O 1
ATOM 1829 N N . GLY A 1 232 ? -30.361 24.619 24.013 1.00 94.38 232 GLY A N 1
ATOM 1830 C CA . GLY A 1 232 ? -29.077 24.020 24.335 1.00 94.38 232 GLY A CA 1
ATOM 1831 C C . GLY A 1 232 ? -29.041 23.442 25.740 1.00 94.38 232 GLY A C 1
ATOM 1832 O O . GLY A 1 232 ? -29.638 23.997 26.663 1.00 94.38 232 GLY A O 1
ATOM 1833 N N . ARG A 1 233 ? -28.292 22.352 25.912 1.00 96.38 233 ARG A N 1
ATOM 1834 C CA . ARG A 1 233 ? -28.044 21.736 27.222 1.00 96.38 233 ARG A CA 1
ATOM 1835 C C . ARG A 1 233 ? -26.552 21.586 27.507 1.00 96.38 233 ARG A C 1
ATOM 1837 O O . ARG A 1 233 ? -25.791 21.321 26.574 1.00 96.38 233 ARG A O 1
ATOM 1844 N N . PRO A 1 234 ? -26.127 21.738 28.770 1.00 95.50 234 PRO A N 1
ATOM 1845 C CA . PRO A 1 234 ? -24.721 21.669 29.134 1.00 95.50 234 PRO A CA 1
ATOM 1846 C C . PRO A 1 234 ? -24.145 20.270 28.946 1.00 95.50 234 PRO A C 1
ATOM 1848 O O . PRO A 1 234 ? -24.765 19.260 29.272 1.00 95.50 234 PRO A O 1
ATOM 1851 N N . LEU A 1 235 ? -22.910 20.225 28.461 1.00 94.94 235 LEU A N 1
ATOM 1852 C CA . LEU A 1 235 ? -22.076 19.035 28.488 1.00 94.94 235 LEU A CA 1
ATOM 1853 C C . LEU A 1 235 ? -21.161 19.077 29.714 1.00 94.94 235 LEU A C 1
ATOM 1855 O O . LEU A 1 235 ? -20.818 20.126 30.259 1.00 94.94 235 LEU A O 1
ATOM 1859 N N . THR A 1 236 ? -20.736 17.900 30.148 1.00 92.31 236 THR A N 1
ATOM 1860 C CA . THR A 1 236 ? -19.679 17.748 31.148 1.00 92.31 236 THR A CA 1
ATOM 1861 C C . THR A 1 236 ? -18.349 18.309 30.625 1.00 92.31 236 THR A C 1
ATOM 1863 O O . THR A 1 236 ? -18.163 18.481 29.421 1.00 92.31 236 THR A O 1
ATOM 1866 N N . LYS A 1 237 ? -17.361 18.515 31.510 1.00 86.19 237 LYS A N 1
ATOM 1867 C CA . LYS A 1 237 ? -16.007 18.966 31.115 1.00 86.19 237 LYS A CA 1
ATOM 1868 C C . LYS A 1 237 ? -15.329 18.057 30.078 1.00 86.19 237 LYS A C 1
ATOM 1870 O O . LYS A 1 237 ? -14.491 18.527 29.322 1.00 86.19 237 LYS A O 1
ATOM 1875 N N . LYS A 1 238 ? -15.692 16.770 30.045 1.00 85.44 238 LYS A N 1
ATOM 1876 C CA . LYS A 1 238 ? -15.204 15.787 29.063 1.00 85.44 238 LYS A CA 1
ATOM 1877 C C . LYS A 1 238 ? -16.011 15.780 27.752 1.00 85.44 238 LYS A C 1
ATOM 1879 O O . LYS A 1 238 ? -15.749 14.964 26.882 1.00 85.44 238 LYS A O 1
ATOM 1884 N N . GLY A 1 239 ? -17.002 16.661 27.604 1.00 88.31 239 GLY A N 1
ATOM 1885 C CA . GLY A 1 239 ? -17.822 16.777 26.396 1.00 88.31 239 GLY A CA 1
ATOM 1886 C C . GLY A 1 239 ? -18.960 15.755 26.282 1.00 88.31 239 GLY A C 1
ATOM 1887 O O . GLY A 1 239 ? -19.588 15.667 25.227 1.00 88.31 239 GLY A O 1
ATOM 1888 N N . HIS A 1 240 ? -19.252 15.000 27.344 1.00 92.12 240 HIS A N 1
ATOM 1889 C CA . HIS A 1 240 ? -20.370 14.048 27.380 1.00 92.12 240 HIS A CA 1
ATOM 1890 C C . HIS A 1 240 ? -21.643 14.683 27.944 1.00 92.12 240 HIS A C 1
ATOM 1892 O O . HIS A 1 240 ? -21.558 15.625 28.735 1.00 92.12 240 HIS A O 1
ATOM 1898 N N . LEU A 1 241 ? -22.808 14.133 27.592 1.00 94.12 241 LEU A N 1
ATOM 1899 C CA . LEU A 1 241 ? -24.087 14.498 28.209 1.00 94.12 241 LEU A CA 1
ATOM 1900 C C . LEU A 1 241 ? -24.027 14.296 29.726 1.00 94.12 241 LEU A C 1
ATOM 1902 O O . LEU A 1 241 ? -23.364 13.371 30.210 1.00 94.12 241 LEU A O 1
ATOM 1906 N N . THR A 1 242 ? -24.729 15.136 30.484 1.00 95.44 242 THR A N 1
ATOM 1907 C CA . THR A 1 242 ? -24.882 14.901 31.924 1.00 95.44 242 THR A CA 1
ATOM 1908 C C . THR A 1 242 ? -25.605 13.569 32.159 1.00 95.44 242 THR A C 1
ATOM 1910 O O . THR A 1 242 ? -26.415 13.151 31.333 1.00 95.44 242 THR A O 1
ATOM 1913 N N . LEU A 1 243 ? -25.341 12.879 33.276 1.00 94.88 243 LEU A N 1
ATOM 1914 C CA . LEU A 1 243 ? -26.061 11.633 33.592 1.00 94.88 243 LEU A CA 1
ATOM 1915 C C . LEU A 1 243 ? -27.571 11.860 33.768 1.00 94.88 243 LEU A C 1
ATOM 1917 O O . LEU A 1 243 ? -28.353 10.954 33.498 1.00 94.88 243 LEU A O 1
ATOM 1921 N N . ALA A 1 244 ? -27.976 13.061 34.192 1.00 95.00 244 ALA A N 1
ATOM 1922 C CA . ALA A 1 244 ? -29.380 13.444 34.284 1.00 95.00 244 ALA A CA 1
ATOM 1923 C C . ALA A 1 244 ? -30.026 13.532 32.894 1.00 95.00 244 ALA A C 1
ATOM 1925 O O . ALA A 1 244 ? -31.070 12.927 32.669 1.00 95.00 244 ALA A O 1
ATOM 1926 N N . ASP A 1 245 ? -29.378 14.214 31.946 1.00 95.88 245 ASP A N 1
ATOM 1927 C CA . ASP A 1 245 ? -29.876 14.294 30.570 1.00 95.88 245 ASP A CA 1
ATOM 1928 C C . ASP A 1 245 ? -29.830 12.931 29.875 1.00 95.88 245 ASP A C 1
ATOM 1930 O O . ASP A 1 245 ? -30.763 12.569 29.167 1.00 95.88 245 ASP A O 1
ATOM 1934 N N . ALA A 1 246 ? -28.774 12.150 30.109 1.00 95.69 246 ALA A N 1
ATOM 1935 C CA . ALA A 1 246 ? -28.635 10.816 29.545 1.00 95.69 246 ALA A CA 1
ATOM 1936 C C . ALA A 1 246 ? -29.746 9.870 30.020 1.00 95.69 246 ALA A C 1
ATOM 1938 O O . ALA A 1 246 ? -30.319 9.169 29.196 1.00 95.69 246 ALA A O 1
ATOM 1939 N N . ARG A 1 247 ? -30.109 9.912 31.312 1.00 95.25 247 ARG A N 1
ATOM 1940 C CA . ARG A 1 247 ? -31.235 9.143 31.872 1.00 95.25 247 ARG A CA 1
ATOM 1941 C C . ARG A 1 247 ? -32.535 9.425 31.115 1.00 95.25 247 ARG A C 1
ATOM 1943 O O . ARG A 1 247 ? -33.244 8.493 30.776 1.00 95.25 247 ARG A O 1
ATOM 1950 N N . VAL A 1 248 ? -32.825 10.695 30.826 1.00 96.56 248 VAL A N 1
ATOM 1951 C CA . VAL A 1 248 ? -34.038 11.075 30.083 1.00 96.56 248 VAL A CA 1
ATOM 1952 C C . VAL A 1 248 ? -33.949 10.650 28.616 1.00 96.56 248 VAL A C 1
ATOM 1954 O O . VAL A 1 248 ? -34.925 10.175 28.043 1.00 96.56 248 VAL A O 1
ATOM 1957 N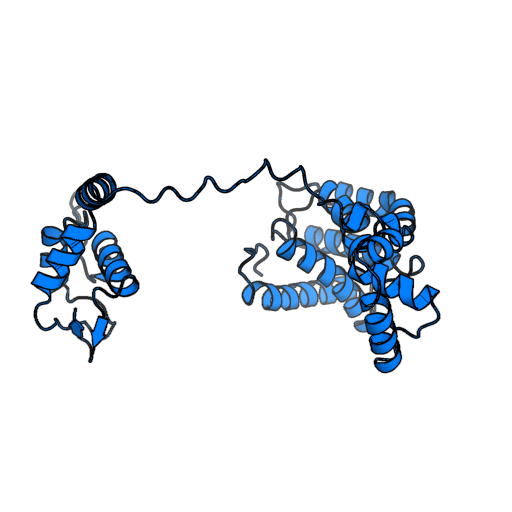 N . LEU A 1 249 ? -32.780 10.825 27.998 1.00 96.81 249 LEU A N 1
ATOM 1958 C CA . LEU A 1 249 ? -32.587 10.569 26.574 1.00 96.81 249 LEU A CA 1
ATOM 1959 C C . LEU A 1 249 ? -32.568 9.083 26.206 1.00 96.81 249 LEU A C 1
ATOM 1961 O O . LEU A 1 249 ? -32.951 8.758 25.085 1.00 96.81 249 LEU A O 1
ATOM 1965 N N . VAL A 1 250 ? -32.148 8.197 27.112 1.00 96.81 250 VAL A N 1
ATOM 1966 C CA . VAL A 1 250 ? -32.209 6.739 26.898 1.00 96.81 250 VAL A CA 1
ATOM 1967 C C . VAL A 1 250 ? -33.642 6.300 26.590 1.00 96.81 250 VAL A C 1
ATOM 1969 O O . VAL A 1 250 ? -33.883 5.651 25.569 1.00 96.81 250 VAL A O 1
ATOM 1972 N N . ASP A 1 251 ? -34.591 6.747 27.414 1.00 94.94 251 ASP A N 1
ATOM 1973 C CA . ASP A 1 251 ? -36.007 6.425 27.246 1.00 94.94 251 ASP A CA 1
ATOM 1974 C C . ASP A 1 251 ? -36.618 7.205 26.079 1.00 94.94 251 ASP A C 1
ATOM 1976 O O . ASP A 1 251 ? -37.248 6.618 25.199 1.00 94.94 251 ASP A O 1
ATOM 1980 N N . LEU A 1 252 ? -36.384 8.524 26.020 1.00 96.62 252 LEU A N 1
ATOM 1981 C CA . LEU A 1 252 ? -36.975 9.394 24.998 1.00 96.62 252 LEU A CA 1
ATOM 1982 C C . LEU A 1 252 ? -36.602 8.964 23.575 1.00 96.62 252 LEU A C 1
ATOM 1984 O O . LEU A 1 252 ? -37.426 9.039 22.669 1.00 96.62 252 LEU A O 1
ATOM 1988 N N . LEU A 1 253 ? -35.359 8.526 23.368 1.00 96.62 253 LEU A N 1
ATOM 1989 C CA . LEU A 1 253 ? -34.860 8.129 22.053 1.00 96.62 253 LEU A CA 1
ATOM 1990 C C . LEU A 1 253 ? -34.953 6.618 21.815 1.00 96.62 253 LEU A C 1
ATOM 1992 O O . LEU A 1 253 ? -34.491 6.143 20.769 1.00 96.62 253 LEU A O 1
ATOM 1996 N N . ALA A 1 254 ? -35.511 5.867 22.773 1.00 94.06 254 ALA A N 1
ATOM 1997 C CA . ALA A 1 254 ? -35.558 4.410 22.777 1.00 94.06 254 ALA A CA 1
ATOM 1998 C C . ALA A 1 254 ? -34.210 3.820 22.324 1.00 94.06 254 ALA A C 1
ATOM 2000 O O . ALA A 1 254 ? -34.106 3.196 21.260 1.00 94.06 254 ALA A O 1
ATOM 2001 N N . THR A 1 255 ? -33.136 4.145 23.051 1.00 93.19 255 THR A N 1
ATOM 2002 C CA . THR A 1 255 ? -31.763 3.810 22.631 1.00 93.19 255 THR A CA 1
ATOM 2003 C C . THR A 1 255 ? -31.421 2.340 22.839 1.00 93.19 255 THR A C 1
ATOM 2005 O O . THR A 1 255 ? -30.477 1.849 22.223 1.00 93.19 255 THR A O 1
ATOM 2008 N N . GLY A 1 256 ? -32.200 1.646 23.674 1.00 92.06 256 GLY A N 1
ATOM 2009 C CA . GLY A 1 256 ? -31.941 0.270 24.090 1.00 92.06 256 GLY A CA 1
ATOM 2010 C C . GLY A 1 256 ? -30.814 0.148 25.116 1.00 92.06 256 GLY A C 1
ATOM 2011 O O . GLY A 1 256 ? -30.421 -0.967 25.440 1.00 92.06 256 GLY A O 1
ATOM 2012 N N . ASP A 1 257 ? -30.276 1.266 25.615 1.00 93.25 257 ASP A N 1
ATOM 2013 C CA . ASP A 1 257 ? -29.320 1.229 26.716 1.00 93.25 257 ASP A CA 1
ATOM 2014 C C . ASP A 1 257 ? -30.050 0.992 28.040 1.00 93.25 257 ASP A C 1
ATOM 2016 O O . ASP A 1 257 ? -31.105 1.570 28.293 1.00 93.25 257 ASP A O 1
ATOM 2020 N N . GLU A 1 258 ? -29.454 0.195 28.919 1.00 90.50 258 GLU A N 1
ATOM 2021 C CA . GLU A 1 258 ? -29.941 0.022 30.284 1.00 90.50 258 GLU A CA 1
ATOM 2022 C C . GLU A 1 258 ? -29.148 0.911 31.243 1.00 90.50 258 GLU A C 1
ATOM 2024 O O . GLU A 1 258 ? -27.913 0.943 31.239 1.00 90.50 258 GLU A O 1
ATOM 2029 N N . MET A 1 259 ? -29.871 1.647 32.084 1.00 89.69 259 MET A N 1
ATOM 2030 C CA . MET A 1 259 ? -29.272 2.431 33.157 1.00 89.69 259 MET A CA 1
ATOM 2031 C C . MET A 1 259 ? -29.139 1.569 34.405 1.00 89.69 259 MET A C 1
ATOM 2033 O O . MET A 1 259 ? -30.121 0.991 34.853 1.00 89.69 259 MET A O 1
ATOM 2037 N N . ASP A 1 260 ? -27.945 1.561 34.997 1.00 88.69 260 ASP A N 1
ATOM 2038 C CA . ASP A 1 260 ? -27.642 0.800 36.207 1.00 88.69 260 ASP A CA 1
ATOM 2039 C C . ASP A 1 260 ? -28.016 -0.708 36.090 1.00 88.69 260 ASP A C 1
ATOM 2041 O O . ASP A 1 260 ? -28.747 -1.208 36.945 1.00 88.69 260 ASP A O 1
ATOM 2045 N N . PRO A 1 261 ? -27.569 -1.446 35.044 1.00 85.31 261 PRO A N 1
ATOM 2046 C CA . PRO A 1 261 ? -28.050 -2.800 34.758 1.00 85.31 261 PRO A CA 1
ATOM 2047 C C . PRO A 1 261 ? -27.767 -3.793 35.893 1.00 85.31 261 PRO A C 1
ATOM 2049 O O . PRO A 1 261 ? -26.725 -3.742 36.562 1.00 85.31 261 PRO A O 1
ATOM 2052 N N . HIS A 1 262 ? -28.701 -4.727 36.072 1.00 81.19 262 HIS A N 1
ATOM 2053 C CA . HIS A 1 262 ? -28.665 -5.756 37.107 1.00 81.19 262 HIS A CA 1
ATOM 2054 C C . HIS A 1 262 ? -28.254 -7.110 36.518 1.00 81.19 262 HIS A C 1
ATOM 2056 O O . HIS A 1 262 ? -28.903 -7.619 35.606 1.00 81.19 262 HIS A O 1
ATOM 2062 N N . TYR A 1 263 ? -27.212 -7.725 37.077 1.00 77.69 263 TYR A N 1
ATOM 2063 C CA . TYR A 1 263 ? -26.766 -9.073 36.720 1.00 77.69 263 TYR A CA 1
ATOM 2064 C C . TYR A 1 263 ? -26.770 -9.951 37.973 1.00 77.69 263 TYR A C 1
ATOM 2066 O O . TYR A 1 263 ? -25.872 -9.864 38.813 1.00 77.69 263 TYR A O 1
ATOM 2074 N N . GLY A 1 264 ? -27.807 -10.782 38.113 1.00 82.81 264 GLY A N 1
ATOM 2075 C CA . GLY A 1 264 ? -28.068 -11.498 39.364 1.00 82.81 264 GLY A CA 1
ATOM 2076 C C . GLY A 1 264 ? -28.298 -10.507 40.510 1.00 82.81 264 GLY A C 1
ATOM 2077 O O . GLY A 1 264 ? -29.122 -9.605 40.383 1.00 82.81 264 GLY A O 1
ATOM 2078 N N . ASP A 1 265 ? -27.525 -10.636 41.588 1.00 85.38 265 ASP A N 1
ATOM 2079 C CA . ASP A 1 265 ? -27.618 -9.760 42.767 1.00 85.38 265 ASP A CA 1
ATOM 2080 C C . ASP A 1 265 ? -26.770 -8.473 42.658 1.00 85.38 265 ASP A C 1
ATOM 2082 O O . ASP A 1 265 ? -26.750 -7.656 43.581 1.00 85.38 265 ASP A O 1
ATOM 2086 N N . LEU A 1 266 ? -26.037 -8.279 41.553 1.00 70.62 266 LEU A N 1
ATOM 2087 C CA . LEU A 1 266 ? -25.119 -7.151 41.374 1.00 70.62 266 LEU A CA 1
ATOM 2088 C C . LEU A 1 266 ? -25.716 -6.070 40.468 1.00 70.62 266 LEU A C 1
ATOM 2090 O O . LEU A 1 266 ? -26.067 -6.327 39.317 1.00 70.62 266 LEU A O 1
ATOM 2094 N N . THR A 1 267 ? -25.750 -4.834 40.967 1.00 86.56 267 THR A N 1
ATOM 2095 C CA . THR A 1 267 ? -26.130 -3.638 40.199 1.00 86.56 267 THR A CA 1
ATOM 2096 C C . THR A 1 267 ? -24.880 -2.895 39.740 1.00 86.56 267 THR A C 1
ATOM 2098 O O . THR A 1 267 ? -24.093 -2.421 40.565 1.00 86.56 267 THR A O 1
ATOM 2101 N N . PHE A 1 268 ? -24.703 -2.732 38.432 1.00 82.25 268 PHE A N 1
ATOM 2102 C CA . PHE A 1 268 ? -23.561 -2.012 37.872 1.00 82.25 268 PHE A CA 1
ATOM 2103 C C . PHE A 1 268 ? -23.932 -0.559 37.625 1.00 82.25 268 PHE A C 1
ATOM 2105 O O . PHE A 1 268 ? -24.547 -0.229 36.619 1.00 82.25 268 PHE A O 1
ATOM 2112 N N . ARG A 1 269 ? -23.539 0.331 38.540 1.00 88.88 269 ARG A N 1
ATOM 2113 C CA . ARG A 1 269 ? -23.899 1.748 38.443 1.00 88.88 269 ARG A CA 1
ATOM 2114 C C . ARG A 1 269 ? -23.320 2.402 37.183 1.00 88.88 269 ARG A C 1
ATOM 2116 O O . ARG A 1 269 ? -22.107 2.384 36.971 1.00 88.88 269 ARG A O 1
ATOM 2123 N N . THR A 1 270 ? -24.158 3.069 36.397 1.00 90.56 270 THR A N 1
ATOM 2124 C CA . THR A 1 270 ? -23.742 3.860 35.237 1.00 90.56 270 THR A CA 1
ATOM 2125 C C . THR A 1 270 ? -23.041 5.131 35.713 1.00 90.56 270 THR A C 1
ATOM 2127 O O . THR A 1 270 ? -23.658 6.066 36.222 1.00 90.56 270 THR A O 1
ATOM 2130 N N . THR A 1 271 ? -21.720 5.179 35.545 1.00 87.44 271 THR A N 1
ATOM 2131 C CA . THR A 1 271 ? -20.870 6.294 36.001 1.00 87.44 271 THR A CA 1
ATOM 2132 C C . THR A 1 271 ? -20.641 7.377 34.945 1.00 87.44 271 THR A C 1
ATOM 2134 O O . THR A 1 271 ? -20.219 8.482 35.283 1.00 87.44 271 THR A O 1
ATOM 2137 N N . SER A 1 272 ? -20.921 7.089 33.671 1.00 90.81 272 SER A N 1
ATOM 2138 C CA . SER A 1 272 ? -20.746 8.015 32.549 1.00 90.81 272 SER A CA 1
ATOM 2139 C C . SER A 1 272 ? -21.770 7.739 31.454 1.00 90.81 272 SER A C 1
ATOM 2141 O O . SER A 1 272 ? -22.073 6.582 31.168 1.00 90.81 272 SER A O 1
ATOM 2143 N N . SER A 1 273 ? -22.251 8.795 30.797 1.00 90.00 273 SER A N 1
ATOM 2144 C CA . SER A 1 273 ? -23.093 8.674 29.602 1.00 90.00 273 SER A CA 1
ATOM 2145 C C . SER A 1 273 ? -22.333 8.119 28.392 1.00 90.00 273 SER A C 1
ATOM 2147 O O . SER A 1 273 ? -22.960 7.616 27.469 1.00 90.00 273 SER A O 1
ATOM 2149 N N . ASP A 1 274 ? -20.995 8.130 28.410 1.00 89.75 274 ASP A N 1
ATOM 2150 C CA . ASP A 1 274 ? -20.169 7.488 27.375 1.00 89.75 274 ASP A CA 1
ATOM 2151 C C . ASP A 1 274 ? -20.309 5.952 27.359 1.00 89.75 274 ASP A C 1
ATOM 2153 O O . ASP A 1 274 ? -20.076 5.319 26.331 1.00 89.75 274 ASP A O 1
ATOM 2157 N N . ASN A 1 275 ? -20.754 5.353 28.472 1.00 89.38 275 ASN A N 1
ATOM 2158 C CA . ASN A 1 275 ? -21.007 3.912 28.562 1.00 89.38 275 ASN A CA 1
ATOM 2159 C C . ASN A 1 275 ? -22.345 3.497 27.914 1.00 89.38 275 ASN A C 1
ATOM 2161 O O . ASN A 1 275 ? -22.576 2.305 27.727 1.00 89.38 275 ASN A O 1
ATOM 2165 N N . LEU A 1 276 ? -23.208 4.459 27.561 1.00 92.25 276 LEU A N 1
ATOM 2166 C CA . LEU A 1 276 ? -24.506 4.238 26.915 1.00 92.25 276 LEU A CA 1
ATOM 2167 C C . LEU A 1 276 ? -24.307 4.277 25.396 1.00 92.25 276 LEU A C 1
ATOM 2169 O O . LEU A 1 276 ? -24.312 5.339 24.767 1.00 92.25 276 LEU A O 1
ATOM 2173 N N . ARG A 1 277 ? -24.025 3.111 24.811 1.00 92.19 277 ARG A N 1
ATOM 2174 C CA . ARG A 1 277 ? -23.577 2.976 23.419 1.00 92.19 277 ARG A CA 1
ATOM 2175 C C . ARG A 1 277 ? -24.639 3.432 22.422 1.00 92.19 277 ARG A C 1
ATOM 2177 O O . ARG A 1 277 ? -24.282 4.106 21.454 1.00 92.19 277 ARG A O 1
ATOM 2184 N N . GLY A 1 278 ? -25.907 3.098 22.656 1.00 92.88 278 GLY A N 1
ATOM 2185 C CA . GLY A 1 278 ? -27.020 3.488 21.790 1.00 92.88 278 GLY A CA 1
ATOM 2186 C C . GLY A 1 278 ? -27.199 5.004 21.764 1.00 92.88 278 GLY A C 1
ATOM 2187 O O . GLY A 1 278 ? -27.218 5.624 20.698 1.00 92.88 278 GLY A O 1
ATOM 2188 N N . LEU A 1 279 ? -27.225 5.626 22.942 1.00 96.00 279 LEU A N 1
ATOM 2189 C CA . LEU A 1 279 ? -27.317 7.073 23.097 1.00 96.00 279 LEU A CA 1
ATOM 2190 C C . LEU A 1 279 ? -26.113 7.784 22.469 1.00 96.00 279 LEU A C 1
ATOM 2192 O O . LEU A 1 279 ? -26.275 8.769 21.742 1.00 96.00 279 LEU A O 1
ATOM 2196 N N . ARG A 1 280 ? -24.902 7.270 22.698 1.00 94.75 280 ARG A N 1
ATOM 2197 C CA . ARG A 1 280 ? -23.675 7.823 22.117 1.00 94.75 280 ARG A CA 1
ATOM 2198 C C . ARG A 1 280 ? -23.702 7.788 20.591 1.00 94.75 280 ARG A C 1
ATOM 2200 O O . ARG A 1 280 ? -23.319 8.776 19.963 1.00 94.75 280 ARG A O 1
ATOM 2207 N N . LEU A 1 281 ? -24.169 6.686 20.002 1.00 95.56 281 LEU A N 1
ATOM 2208 C CA . LEU A 1 281 ? -24.273 6.528 18.552 1.00 95.56 281 LEU A CA 1
ATOM 2209 C C . LEU A 1 281 ? -25.225 7.563 17.942 1.00 95.56 281 LEU A C 1
ATOM 2211 O O . LEU A 1 281 ? -24.849 8.253 16.996 1.00 95.56 281 LEU A O 1
ATOM 2215 N N . ILE A 1 282 ? -26.417 7.734 18.521 1.00 96.12 282 ILE A N 1
ATOM 2216 C CA . ILE A 1 282 ? -27.409 8.695 18.017 1.00 96.12 282 ILE A CA 1
ATOM 2217 C C . ILE A 1 282 ? -26.867 10.126 18.078 1.00 96.12 282 ILE A C 1
ATOM 2219 O O . ILE A 1 282 ? -26.970 10.864 17.100 1.00 96.12 282 ILE A O 1
ATOM 2223 N N . VAL A 1 283 ? -26.243 10.524 19.192 1.00 95.12 283 VAL A N 1
ATOM 2224 C CA . VAL A 1 283 ? -25.664 11.872 19.332 1.00 95.12 283 VAL A CA 1
ATOM 2225 C C . VAL A 1 283 ? -24.503 12.083 18.355 1.00 95.12 283 VAL A C 1
ATOM 2227 O O . VAL A 1 283 ? -24.361 13.170 17.793 1.00 95.12 283 VAL A O 1
ATOM 2230 N N . ALA A 1 284 ? -23.673 11.063 18.125 1.00 95.00 284 ALA A N 1
ATOM 2231 C CA . ALA A 1 284 ? -22.586 11.134 17.153 1.00 95.00 284 ALA A CA 1
ATOM 2232 C C . ALA A 1 284 ? -23.113 11.307 15.721 1.00 95.00 284 ALA A C 1
ATOM 2234 O O . ALA A 1 284 ? -22.616 12.164 14.986 1.00 95.00 284 ALA A O 1
ATOM 2235 N N . TRP A 1 285 ? -24.147 10.554 15.339 1.00 96.62 285 TRP A N 1
ATOM 2236 C CA . TRP A 1 285 ? -24.788 10.695 14.033 1.00 96.62 285 TRP A CA 1
ATOM 2237 C C . TRP A 1 285 ? -25.460 12.054 13.868 1.00 96.62 285 TRP A C 1
ATOM 2239 O O . TRP A 1 285 ? -25.265 12.695 12.841 1.00 96.62 285 TRP A O 1
ATOM 2249 N N . ALA A 1 286 ? -26.163 12.544 14.891 1.00 96.25 286 ALA A N 1
ATOM 2250 C CA . ALA A 1 286 ? -26.777 13.868 14.861 1.00 96.25 286 ALA A CA 1
ATOM 2251 C C . ALA A 1 286 ? -25.728 14.978 14.645 1.00 96.25 286 ALA A C 1
ATOM 2253 O O . ALA A 1 286 ? -25.963 15.901 13.868 1.00 96.25 286 ALA A O 1
ATOM 2254 N N . LYS A 1 287 ? -24.542 14.866 15.265 1.00 94.81 287 LYS A N 1
ATOM 2255 C CA . LYS A 1 287 ? -23.421 15.794 15.030 1.00 94.81 287 LYS A CA 1
ATOM 2256 C C . LYS A 1 287 ? -22.881 15.711 13.604 1.00 94.81 287 LYS A C 1
ATOM 2258 O O . LYS A 1 287 ? -22.667 16.739 12.972 1.00 94.81 287 LYS A O 1
ATOM 2263 N N . LYS A 1 288 ? -22.653 14.497 13.095 1.00 95.38 288 LYS A N 1
ATOM 2264 C CA . LYS A 1 288 ? -22.127 14.280 11.736 1.00 95.38 288 LYS A CA 1
ATOM 2265 C C . LYS A 1 288 ? -23.106 14.727 10.650 1.00 95.38 288 LYS A C 1
ATOM 2267 O O . LYS A 1 288 ? -22.667 15.253 9.638 1.00 95.38 288 LYS A O 1
ATOM 2272 N N . ALA A 1 289 ? -24.404 14.573 10.891 1.00 92.69 289 ALA A N 1
ATOM 2273 C CA . ALA A 1 289 ? -25.470 15.044 10.013 1.00 92.69 289 ALA A CA 1
ATOM 2274 C C . ALA A 1 289 ? -25.765 16.553 10.154 1.00 92.69 289 ALA A C 1
ATOM 2276 O O . ALA A 1 289 ? -26.618 17.068 9.440 1.00 92.69 289 ALA A O 1
ATOM 2277 N N . GLY A 1 290 ? -25.099 17.265 11.073 1.00 95.25 290 GLY A N 1
ATOM 2278 C CA . GLY A 1 290 ? -25.310 18.701 11.292 1.00 95.25 290 GLY A CA 1
ATOM 2279 C C . GLY A 1 290 ? -26.625 19.063 11.992 1.00 95.25 290 GLY A C 1
ATOM 2280 O O . GLY A 1 290 ? -27.005 20.228 11.988 1.00 95.25 290 GLY A O 1
ATOM 2281 N N . ILE A 1 291 ? -27.310 18.089 12.598 1.00 96.75 291 ILE A N 1
ATOM 2282 C CA . ILE A 1 291 ? -28.568 18.278 13.341 1.00 96.75 291 ILE A CA 1
ATOM 2283 C C . ILE A 1 291 ? -28.330 18.935 14.705 1.00 96.75 291 ILE A C 1
ATOM 2285 O O . ILE A 1 291 ? -29.208 19.613 15.229 1.00 96.75 291 ILE A O 1
ATOM 2289 N N . VAL A 1 292 ? -27.161 18.679 15.299 1.00 95.88 292 VAL A N 1
ATOM 2290 C CA . VAL A 1 292 ? -26.715 19.294 16.553 1.00 95.88 292 VAL A CA 1
ATOM 2291 C C . VAL A 1 292 ? -25.229 19.626 16.473 1.00 95.88 292 VAL A C 1
ATOM 2293 O O . VAL A 1 292 ? -24.458 18.960 15.782 1.00 95.88 292 VAL A O 1
ATOM 2296 N N . ARG A 1 293 ? -24.779 20.610 17.246 1.00 96.25 293 ARG A N 1
ATOM 2297 C CA . ARG A 1 293 ? -23.369 20.997 17.378 1.00 96.25 293 ARG A CA 1
ATOM 2298 C C . ARG A 1 293 ? -23.019 21.355 18.816 1.00 96.25 293 ARG A C 1
ATOM 2300 O O . ARG A 1 293 ? -23.891 21.527 19.663 1.00 96.25 293 ARG A O 1
ATOM 2307 N N . VAL A 1 294 ? -21.724 21.446 19.106 1.00 95.94 294 VAL A N 1
ATOM 2308 C CA . VAL A 1 294 ? -21.240 21.900 20.415 1.00 95.94 294 VAL A CA 1
ATOM 2309 C C . VAL A 1 294 ? -20.888 23.380 20.330 1.00 95.94 294 VAL A C 1
ATOM 2311 O O . VAL A 1 294 ? -20.057 23.766 19.513 1.00 95.94 294 VAL A O 1
ATOM 2314 N N . LEU A 1 295 ? -21.504 24.200 21.179 1.00 94.00 295 LEU A N 1
ATOM 2315 C CA . LEU A 1 295 ? -21.265 25.639 21.256 1.00 94.00 295 LEU A CA 1
ATOM 2316 C C . LEU A 1 295 ? -21.081 26.053 22.719 1.00 94.00 295 LEU A C 1
ATOM 2318 O O . LEU A 1 295 ? -21.973 25.846 23.538 1.00 94.00 295 LEU A O 1
ATOM 2322 N N . HIS A 1 296 ? -19.922 26.629 23.051 1.00 91.94 296 HIS A N 1
ATOM 2323 C CA . HIS A 1 296 ? -19.571 27.066 24.414 1.00 91.94 296 HIS A CA 1
ATOM 2324 C C . HIS A 1 296 ? -19.830 25.999 25.501 1.00 91.94 296 HIS A C 1
ATOM 2326 O O . HIS A 1 296 ? -20.329 26.304 26.580 1.00 91.94 296 HIS A O 1
ATOM 2332 N N . GLY A 1 297 ? -19.526 24.728 25.207 1.00 91.50 297 GLY A N 1
ATOM 2333 C CA . GLY A 1 297 ? -19.738 23.613 26.139 1.00 91.50 297 GLY A CA 1
ATOM 2334 C C . GLY A 1 297 ? -21.184 23.112 26.240 1.00 91.50 297 GLY A C 1
ATOM 2335 O O . GLY A 1 297 ? -21.447 22.212 27.029 1.00 91.50 297 GLY A O 1
ATOM 2336 N N . ASN A 1 298 ? -22.107 23.634 25.430 1.00 94.50 298 ASN A N 1
ATOM 2337 C CA . ASN A 1 298 ? -23.479 23.143 25.327 1.00 94.50 298 ASN A CA 1
ATOM 2338 C C . ASN A 1 298 ? -23.679 22.349 24.034 1.00 94.50 298 ASN A C 1
ATOM 2340 O O . ASN A 1 298 ? -23.133 22.712 22.992 1.00 94.50 298 ASN A O 1
ATOM 2344 N N . LEU A 1 299 ? -24.495 21.299 24.084 1.00 96.56 299 LEU A N 1
ATOM 2345 C CA . LEU A 1 299 ? -25.048 20.665 22.893 1.00 96.56 299 LEU A CA 1
ATOM 2346 C C . LEU A 1 299 ? -26.291 21.449 22.467 1.00 96.56 299 LEU A C 1
ATOM 2348 O O . LEU A 1 299 ? -27.230 21.582 23.251 1.00 96.56 299 LEU A O 1
ATOM 2352 N N . VAL A 1 300 ? -26.277 21.981 21.249 1.00 95.44 300 VAL A N 1
ATOM 2353 C CA . VAL A 1 300 ? -27.340 22.817 20.668 1.00 95.44 300 VAL A CA 1
ATOM 2354 C C . VAL A 1 300 ? -27.770 22.244 19.315 1.00 95.44 300 VAL A C 1
ATOM 2356 O O . VAL A 1 300 ? -26.938 21.591 18.686 1.00 95.44 300 VAL A O 1
ATOM 2359 N N . PRO A 1 301 ? -29.004 22.484 18.846 1.00 94.12 301 PRO A N 1
ATOM 2360 C CA . PRO A 1 301 ? -29.379 22.257 17.449 1.00 94.12 301 PRO A CA 1
ATOM 2361 C C . PRO A 1 301 ? -28.521 23.083 16.470 1.00 94.12 301 PRO A C 1
ATOM 2363 O O . PRO A 1 301 ? -28.356 24.314 16.662 1.00 94.12 301 PRO A O 1
#

Radius of gyration: 29.65 Å; chains: 1; bounding box: 73×51×76 Å

Sequence (301 aa):
MKLEFDPEDDQAFPASRLEILDAFSAWFVGHDHCTKDHAKGVAGDIGLALEWKWAYQDGNLTWWQVSHVMDYLLEWCPRKLSVSPNQCDDIREALGHWFRFLDAGKLLSADGHPVEMLLDAVEVLRDDFIAAMSDRSKFGMAKSLFSLGTDAGADMSDPGQVSAFIEQYNDLTIDERKALLPDHLFAHAGPPMPDRRLAPVILLNDDEISRSLASVPILPKFRDLVIFLGKGRPLTKKGHLTLADARVLVDLLATGDEMDPHYGDLTFRTTSSDNLRGLRLIVAWAKKAGIVRVLHGNLVP

Foldseek 3Di:
DDQADALPVVPVQVVVLVVVLVLLLVVCCVPVVDDSVVSNVLSVLVSVLLCCCRNPHGRGRQAAELVSVCCVQQAVCLAPPPDQLVPCLSSLVSQLSSLVVCVVVVNHDPNHDHSVNNNVSSVVCSVSSSVSNVDLLRYEPVVLLLVLLVVVVFDPVDPVSVVVSVVVLVVDDPVVNCVSHHPVNVVPPDDPPPPPPVPPPPDDPPVRVVVVVVPDLLVVLLVQVQVLQPAWDADDPVLARDPVSLVVSCVSSVQVFDAQDDDPPDTRHDPGSVVSVSSVVSLVVCVVVVSWDADPRTIHD

pLDDT: mean 89.32, std 10.04, range [44.34, 98.44]

Secondary structure (DSSP, 8-state):
---B--TT-TTHHHHHHHHHHHHHHHHHHHHH---HHHHHHHHHHHHHHHHHHHHHS-SBSS---HHHHHIIIIIIHHHH----TTTTHHHHHHHHHHHHHHHHTT-S-TTS--HHHHHHHHHHTHHHHHHHHH-GGG--HHHHHHHHHHHTT--TT-HHHHHHHHHHHHHS-HHHHHHHS-GGGTS-SSSPPP---PPP-----HHHHHHHHHH-THHHHHHHHHHHHTT-EEBPTTSPBPHHHHHHHHHHTT--PPSS-EETTEE-----GGG-HHHHHHHHHHHHTTS-EEETTEEE-